Protein AF-0000000075312026 (afdb_homodimer)

Organism: NCBI:txid81985

Secondary structure (DSSP, 8-state):
-HHHHHHHHHHHHHHHHHHHHHH-TTGGGGHHHHHHHHHHHHHHHTTHHHHHHHHHHHHHHHHHHS----STT--HHHHHHHHHHHHHHHHHHHHHHHHHHHHHHHHHHHHHHHHHHHHHHHHHHT-/-HHHHHHHHHHHHHHHHHHHHHH-TTGGGGHHHHHHHHHHHHHHHTTHHHHHHHHHHHHHHHHHHS----STT--HHHHHHHHHHHHHHHHHHHHHHHHHHHHHHHHHHHHHHHHHHHHHHHHHHT-

pLDDT: mean 85.55, std 8.51, range [58.59, 95.19]

Radius of gyration: 22.09 Å; Cα contacts (8 Å, |Δi|>4): 173; chains: 2; bounding box: 36×78×52 Å

Sequence (254 aa):
MALEWAILTYATSAEAIMIILLTMPGLDFLRKGLTVVTRNVLKPLLSIIPFCLFLLIDIYFKYETRPSCDGDSCTATELLRHQKSILKSQRNALLIVSALVFYWIICNVLNMVVRIEKLNQRLRRNQMALEWAILTYATSAEAIMIILLTMPGLDFLRKGLTVVTRNVLKPLLSIIPFCLFLLIDIYFKYETRPSCDGDSCTATELLRHQKSILKSQRNALLIVSALVFYWIICNVLNMVVRIEKLNQRLRRNQ

Structure (mmCIF, N/CA/C/O backbone):
data_AF-0000000075312026-model_v1
#
loop_
_entity.id
_entity.type
_entity.pdbx_description
1 polymer 'Endoplasmic reticulum transmembrane protein'
#
loop_
_atom_site.group_PDB
_atom_site.id
_atom_site.type_symbol
_atom_site.label_atom_id
_atom_site.label_alt_id
_atom_site.label_comp_id
_atom_site.label_asym_id
_atom_site.label_entity_id
_atom_site.label_seq_id
_atom_site.pdbx_PDB_ins_code
_atom_site.Cartn_x
_atom_site.Cartn_y
_atom_site.Cartn_z
_atom_site.occupancy
_atom_site.B_iso_or_equiv
_atom_site.auth_seq_id
_atom_site.auth_comp_id
_atom_site.aut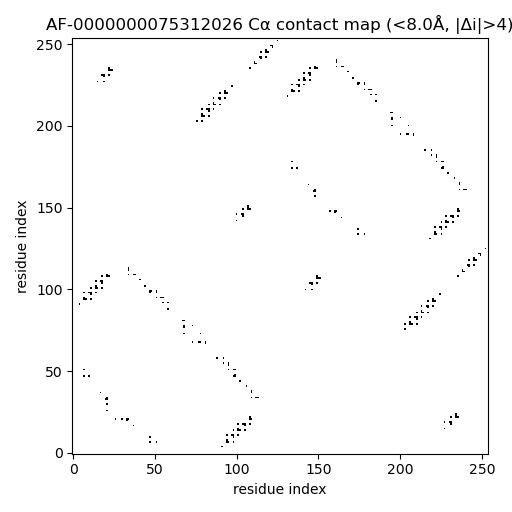h_asym_id
_atom_site.auth_atom_id
_atom_site.pdbx_PDB_model_num
ATOM 1 N N . MET A 1 1 ? 16.031 -16.188 -0.19 1 75.5 1 MET A N 1
ATOM 2 C CA . MET A 1 1 ? 14.984 -15.547 -0.986 1 75.5 1 MET A CA 1
ATOM 3 C C . MET A 1 1 ? 13.68 -15.461 -0.206 1 75.5 1 MET A C 1
ATOM 5 O O . MET A 1 1 ? 13.133 -14.367 -0.014 1 75.5 1 MET A O 1
ATOM 9 N N . ALA A 1 2 ? 13.43 -16.5 0.462 1 78.19 2 ALA A N 1
ATOM 10 C CA . ALA A 1 2 ? 12.203 -16.531 1.255 1 78.19 2 ALA A CA 1
ATOM 11 C C . ALA A 1 2 ? 12.305 -15.586 2.453 1 78.19 2 ALA A C 1
ATOM 13 O O . ALA A 1 2 ? 11.352 -14.875 2.781 1 78.19 2 ALA A O 1
ATOM 14 N N . LEU A 1 3 ? 13.492 -15.469 2.926 1 82.88 3 LEU A N 1
ATOM 15 C CA . LEU A 1 3 ? 13.688 -14.641 4.109 1 82.88 3 LEU A CA 1
ATOM 16 C C . LEU A 1 3 ? 13.617 -13.156 3.754 1 82.88 3 LEU A C 1
ATOM 18 O O . LEU A 1 3 ? 13.047 -12.367 4.504 1 82.88 3 LEU A O 1
ATOM 22 N N . GLU A 1 4 ? 14.172 -12.859 2.637 1 89.5 4 GLU A N 1
ATOM 23 C CA . GLU A 1 4 ? 14.156 -11.469 2.201 1 89.5 4 GLU A CA 1
ATOM 24 C C . GLU A 1 4 ? 12.734 -10.961 1.994 1 89.5 4 GLU A C 1
ATOM 26 O O . GLU A 1 4 ? 12.398 -9.844 2.391 1 89.5 4 GLU A O 1
ATOM 31 N N . TRP A 1 5 ? 11.961 -11.805 1.482 1 90.5 5 TRP A N 1
ATOM 32 C CA . TRP A 1 5 ? 10.586 -11.398 1.223 1 90.5 5 TRP A CA 1
ATOM 33 C C . TRP A 1 5 ? 9.781 -11.352 2.518 1 90.5 5 TRP A C 1
ATOM 35 O O . TRP A 1 5 ? 8.867 -10.531 2.654 1 90.5 5 TRP A O 1
ATOM 45 N N . ALA A 1 6 ? 10.133 -12.188 3.367 1 90.25 6 ALA A N 1
ATOM 46 C CA . ALA A 1 6 ? 9.492 -12.141 4.68 1 90.25 6 ALA A CA 1
ATOM 47 C C . ALA A 1 6 ? 9.852 -10.852 5.414 1 90.25 6 ALA A C 1
ATOM 49 O O . ALA A 1 6 ? 8.977 -10.219 6.016 1 90.25 6 ALA A O 1
ATOM 50 N N . ILE A 1 7 ? 11.07 -10.492 5.34 1 90.81 7 ILE A N 1
ATOM 51 C CA . ILE A 1 7 ? 11.531 -9.258 5.969 1 90.81 7 ILE A CA 1
ATOM 52 C C . ILE A 1 7 ? 10.789 -8.07 5.371 1 90.81 7 ILE A C 1
ATOM 54 O O . ILE A 1 7 ? 10.328 -7.191 6.098 1 90.81 7 ILE A O 1
ATOM 58 N N . LEU A 1 8 ? 10.656 -8.039 4.121 1 92.31 8 LEU A N 1
ATOM 59 C CA . LEU A 1 8 ? 9.977 -6.926 3.467 1 92.31 8 LEU A CA 1
ATOM 60 C C . LEU A 1 8 ? 8.508 -6.883 3.861 1 92.31 8 LEU A C 1
ATOM 62 O O . LEU A 1 8 ? 7.941 -5.805 4.062 1 92.31 8 LEU A O 1
ATOM 66 N N . THR A 1 9 ? 7.965 -8.039 3.943 1 92.25 9 THR A N 1
ATOM 67 C CA . THR A 1 9 ? 6.559 -8.109 4.332 1 92.25 9 THR A CA 1
ATOM 68 C C . THR A 1 9 ? 6.359 -7.539 5.734 1 92.25 9 THR A C 1
ATOM 70 O O . THR A 1 9 ? 5.43 -6.762 5.969 1 92.25 9 THR A O 1
ATOM 73 N N . TYR A 1 10 ? 7.199 -7.914 6.582 1 91.88 10 TYR A N 1
ATOM 74 C CA . TYR A 1 10 ? 7.09 -7.434 7.953 1 91.88 10 TYR A CA 1
ATOM 75 C C . TYR A 1 10 ? 7.355 -5.934 8.023 1 91.88 10 TYR A C 1
ATOM 77 O O . TYR A 1 10 ? 6.664 -5.207 8.75 1 91.88 10 TYR A O 1
ATOM 85 N N . ALA A 1 11 ? 8.297 -5.566 7.336 1 91.5 11 ALA A N 1
ATOM 86 C CA . ALA A 1 11 ? 8.633 -4.145 7.316 1 91.5 11 ALA A CA 1
ATOM 87 C C . ALA A 1 11 ? 7.48 -3.322 6.738 1 91.5 11 ALA A C 1
ATOM 89 O O . ALA A 1 11 ? 7.102 -2.293 7.305 1 91.5 11 ALA A O 1
ATOM 90 N N . THR A 1 12 ? 6.93 -3.781 5.684 1 93.56 12 THR A N 1
ATOM 91 C CA . THR A 1 12 ? 5.84 -3.074 5.023 1 93.56 12 THR A CA 1
ATOM 92 C C . THR A 1 12 ? 4.609 -3.016 5.926 1 93.56 12 THR A C 1
ATOM 94 O O . THR A 1 12 ? 3.943 -1.981 6.008 1 93.56 12 THR A O 1
ATOM 97 N N . SER A 1 13 ? 4.371 -4.105 6.562 1 93.19 13 SER A N 1
ATOM 98 C CA . SER A 1 13 ? 3.246 -4.141 7.492 1 93.19 13 SER A CA 1
ATOM 99 C C . SER A 1 13 ? 3.459 -3.178 8.656 1 93.19 13 SER A C 1
ATOM 101 O O . SER A 1 13 ? 2.525 -2.498 9.078 1 93.19 13 SER A O 1
ATOM 103 N N . ALA A 1 14 ? 4.625 -3.182 9.148 1 91.56 14 ALA A N 1
ATOM 104 C CA . ALA A 1 14 ? 4.949 -2.252 10.227 1 91.56 14 ALA A CA 1
ATOM 105 C C . ALA A 1 14 ? 4.773 -0.805 9.781 1 91.56 14 ALA A C 1
ATOM 107 O O . ALA A 1 14 ? 4.25 0.025 10.531 1 91.56 14 ALA A O 1
ATOM 108 N N . GLU A 1 15 ? 5.215 -0.514 8.625 1 93.19 15 GLU A N 1
ATOM 109 C CA . GLU A 1 15 ? 5.051 0.832 8.086 1 93.19 15 GLU A CA 1
ATOM 110 C C . GLU A 1 15 ? 3.576 1.212 7.988 1 93.19 15 GLU A C 1
ATOM 112 O O . GLU A 1 15 ? 3.191 2.326 8.352 1 93.19 15 GLU A O 1
ATOM 117 N N . ALA A 1 16 ? 2.812 0.32 7.516 1 92.5 16 ALA A N 1
ATOM 118 C CA . ALA A 1 16 ? 1.383 0.587 7.387 1 92.5 16 ALA A CA 1
ATOM 119 C C . ALA A 1 16 ? 0.751 0.863 8.75 1 92.5 16 ALA A C 1
ATOM 121 O O . ALA A 1 16 ? -0.033 1.803 8.898 1 92.5 16 ALA A O 1
ATOM 122 N N . ILE A 1 17 ? 1.119 0.148 9.656 1 91.75 17 ILE A N 1
ATOM 123 C CA . ILE A 1 17 ? 0.588 0.319 11 1 91.75 17 ILE A CA 1
ATOM 124 C C . ILE A 1 17 ? 1.005 1.682 11.555 1 91.75 17 ILE A C 1
ATOM 126 O O . ILE A 1 17 ? 0.202 2.375 12.18 1 91.75 17 ILE A O 1
ATOM 130 N N . MET A 1 18 ? 2.211 2.049 11.328 1 89.38 18 MET A N 1
ATOM 131 C CA . MET A 1 18 ? 2.707 3.336 11.805 1 89.38 18 MET A CA 1
ATOM 132 C C . MET A 1 18 ? 1.938 4.488 11.164 1 89.38 18 MET A C 1
ATOM 134 O O . MET A 1 18 ? 1.575 5.449 11.844 1 89.38 18 MET A O 1
ATOM 138 N N . ILE A 1 19 ? 1.701 4.391 9.93 1 89.81 19 ILE A N 1
ATOM 139 C CA . ILE A 1 19 ? 0.963 5.426 9.219 1 89.81 19 ILE A CA 1
ATOM 140 C C . ILE A 1 19 ? -0.449 5.539 9.789 1 89.81 19 ILE A C 1
ATOM 142 O O . ILE A 1 19 ? -0.946 6.645 10.016 1 89.81 19 ILE A O 1
ATOM 146 N N . ILE A 1 20 ? -1.015 4.379 9.992 1 88.94 20 ILE A N 1
ATOM 147 C CA . ILE A 1 20 ? -2.369 4.355 10.539 1 88.94 20 ILE A CA 1
ATOM 148 C C . ILE A 1 20 ? -2.389 5.031 11.906 1 88.94 20 ILE A C 1
ATOM 150 O O . ILE A 1 20 ? -3.262 5.855 12.188 1 88.94 20 ILE A O 1
ATOM 154 N N . LEU A 1 21 ? -1.451 4.754 12.695 1 86.94 21 LEU A N 1
ATOM 155 C CA . LEU A 1 21 ? -1.383 5.324 14.031 1 86.94 21 LEU A CA 1
ATOM 156 C C . LEU A 1 21 ? -1.105 6.82 13.977 1 86.94 21 LEU A C 1
ATOM 158 O O . LEU A 1 21 ? -1.688 7.598 14.734 1 86.94 21 LEU A O 1
ATOM 162 N N . LEU A 1 22 ? -0.301 7.254 13.078 1 85.31 22 LEU A N 1
ATOM 163 C CA . LEU A 1 22 ? 0.068 8.664 12.961 1 85.31 22 LEU A CA 1
ATOM 164 C C . LEU A 1 22 ? -1.088 9.484 12.398 1 85.31 22 LEU A C 1
ATOM 166 O O . LEU A 1 22 ? -1.229 10.664 12.719 1 85.31 22 LEU A O 1
ATOM 170 N N . THR A 1 23 ? -1.834 8.836 11.555 1 82.69 23 THR A N 1
ATOM 171 C CA . THR A 1 23 ? -2.863 9.594 10.852 1 82.69 23 THR A CA 1
ATOM 172 C C . THR A 1 23 ? -4.207 9.477 11.562 1 82.69 23 THR A C 1
ATOM 174 O O . THR A 1 23 ? -5.148 10.203 11.258 1 82.69 23 THR A O 1
ATOM 177 N N . MET A 1 24 ? -4.312 8.586 12.406 1 81.88 24 MET A N 1
ATOM 178 C CA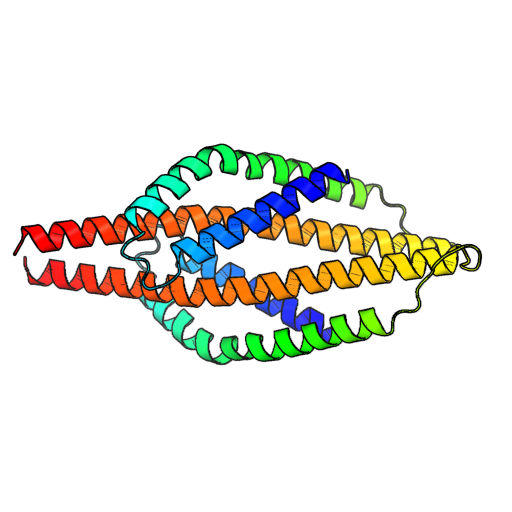 . MET A 1 24 ? -5.574 8.406 13.117 1 81.88 24 MET A CA 1
ATOM 179 C C . MET A 1 24 ? -5.961 9.68 13.867 1 81.88 24 MET A C 1
ATOM 181 O O . MET A 1 24 ? -5.152 10.234 14.609 1 81.88 24 MET A O 1
ATOM 185 N N . PRO A 1 25 ? -7.273 10.055 13.594 1 71.69 25 PRO A N 1
ATOM 186 C CA . PRO A 1 25 ? -7.73 11.266 14.281 1 71.69 25 PRO A CA 1
ATOM 187 C C . PRO A 1 25 ? -7.957 11.039 15.773 1 71.69 25 PRO A C 1
ATOM 189 O O . PRO A 1 25 ? -8.406 9.969 16.188 1 71.69 25 PRO A O 1
ATOM 192 N N . GLY A 1 26 ? -7.547 11.992 16.547 1 64.25 26 GLY A N 1
ATOM 193 C CA . GLY A 1 26 ? -7.883 11.961 17.969 1 64.25 26 GLY A CA 1
ATOM 194 C C . GLY A 1 26 ? -6.703 11.594 18.844 1 64.25 26 GLY A C 1
ATOM 195 O O . GLY A 1 26 ? -6.832 11.539 20.078 1 64.25 26 GLY A O 1
ATOM 196 N N . LEU A 1 27 ? -5.805 11.172 18.188 1 62.97 27 LEU A N 1
ATOM 197 C CA . LEU A 1 27 ? -4.66 10.812 19.016 1 62.97 27 LEU A CA 1
ATOM 198 C C . LEU A 1 27 ? -3.799 12.031 19.312 1 62.97 27 LEU A C 1
ATOM 200 O O . LEU A 1 27 ? -2.57 11.969 19.234 1 62.97 27 LEU A O 1
ATOM 204 N N . ASP A 1 28 ? -4.449 12.961 19.625 1 65.5 28 ASP A N 1
ATOM 205 C CA . ASP A 1 28 ? -3.74 14.195 19.922 1 65.5 28 ASP A CA 1
ATOM 206 C C . ASP A 1 28 ? -2.842 14.039 21.141 1 65.5 28 ASP A C 1
ATOM 208 O O . ASP A 1 28 ? -1.755 14.617 21.203 1 65.5 28 ASP A O 1
ATOM 212 N N . PHE A 1 29 ? -3.383 13.156 21.938 1 64.19 29 PHE A N 1
ATOM 213 C CA . PHE A 1 29 ? -2.605 12.961 23.156 1 64.19 29 PHE A CA 1
ATOM 214 C C . PHE A 1 29 ? -1.332 12.18 22.875 1 64.19 29 PHE A C 1
ATOM 216 O O . PHE A 1 29 ? -0.319 12.352 23.547 1 64.19 29 PHE A O 1
ATOM 223 N N . LEU A 1 30 ? -1.331 11.516 21.844 1 69.62 30 LEU A N 1
ATOM 224 C CA . LEU A 1 30 ? -0.191 10.656 21.531 1 69.62 30 LEU A CA 1
ATOM 225 C C . LEU A 1 30 ? 0.651 11.25 20.406 1 69.62 30 LEU A C 1
ATOM 227 O O . LEU A 1 30 ? 1.618 10.625 19.969 1 69.62 30 LEU A O 1
ATOM 231 N N . ARG A 1 31 ? 0.381 12.328 20.125 1 76.56 31 ARG A N 1
ATOM 232 C CA . ARG A 1 31 ? 1.013 12.906 18.953 1 76.56 31 ARG A CA 1
ATOM 233 C C . ARG A 1 31 ? 2.506 13.117 19.172 1 76.56 31 ARG A C 1
ATOM 235 O O . ARG A 1 31 ? 3.324 12.742 18.328 1 76.56 31 ARG A O 1
ATOM 242 N N . LYS A 1 32 ? 2.834 13.719 20.328 1 79.56 32 LYS A N 1
ATOM 243 C CA . LYS A 1 32 ? 4.246 13.953 20.609 1 79.56 32 LYS A CA 1
ATOM 244 C C . LYS A 1 32 ? 5.02 12.633 20.656 1 79.56 32 LYS A C 1
ATOM 246 O O . LYS A 1 32 ? 6.102 12.531 20.062 1 79.56 32 LYS A O 1
ATOM 251 N N . GLY A 1 33 ? 4.371 11.773 21.328 1 79.19 33 GLY A N 1
ATOM 252 C CA . GLY A 1 33 ? 5.004 10.461 21.406 1 79.19 33 GLY A CA 1
ATOM 253 C C . GLY A 1 33 ? 5.125 9.781 20.047 1 79.19 33 GLY A C 1
ATOM 254 O O . GLY A 1 33 ? 6.172 9.211 19.734 1 79.19 33 GLY A O 1
ATOM 255 N N . LEU A 1 34 ? 4.188 9.906 19.266 1 83.69 34 LEU A N 1
ATOM 256 C CA . LEU A 1 34 ? 4.188 9.273 17.953 1 83.69 34 LEU A CA 1
ATOM 257 C C . LEU A 1 34 ? 5.215 9.922 17.031 1 83.69 34 LEU A C 1
ATOM 259 O O . LEU A 1 34 ? 5.863 9.242 16.234 1 83.69 34 LEU A O 1
ATOM 263 N N . THR A 1 35 ? 5.301 11.117 17.188 1 86.75 35 THR A N 1
ATOM 264 C CA . THR A 1 35 ? 6.285 11.828 16.375 1 86.75 35 THR A CA 1
ATOM 265 C C . THR A 1 35 ? 7.699 11.406 16.75 1 86.75 35 THR A C 1
ATOM 267 O O . THR A 1 35 ? 8.523 11.125 15.875 1 86.75 35 THR A O 1
ATOM 270 N N . VAL A 1 36 ? 7.879 11.289 18.078 1 86.12 36 VAL A N 1
ATOM 271 C CA . VAL A 1 36 ? 9.203 10.898 18.547 1 86.12 36 VAL A CA 1
ATOM 272 C C . VAL A 1 36 ? 9.516 9.477 18.094 1 86.12 36 VAL A C 1
ATOM 274 O O . VAL A 1 36 ? 10.594 9.203 17.562 1 86.12 36 VAL A O 1
ATOM 277 N N . VAL A 1 37 ? 8.57 8.68 18.266 1 86.19 37 VAL A N 1
ATOM 278 C CA . VAL A 1 37 ? 8.758 7.281 17.891 1 86.19 37 VAL A CA 1
ATOM 279 C C . VAL A 1 37 ? 8.969 7.176 16.391 1 86.19 37 VAL A C 1
ATOM 281 O O . VAL A 1 37 ? 9.852 6.445 15.93 1 86.19 37 VAL A O 1
ATOM 284 N N . THR A 1 38 ? 8.164 7.867 15.641 1 88.62 38 THR A N 1
ATOM 285 C CA . THR A 1 38 ? 8.273 7.793 14.188 1 88.62 38 THR A CA 1
ATOM 286 C C . THR A 1 38 ? 9.602 8.359 13.711 1 88.62 38 THR A C 1
ATOM 288 O O . THR A 1 38 ? 10.242 7.805 12.812 1 88.62 38 THR A O 1
ATOM 291 N N . ARG A 1 39 ? 10.086 9.32 14.312 1 88.06 39 ARG A N 1
ATOM 292 C CA . ARG A 1 39 ? 11.367 9.906 13.953 1 88.06 39 ARG A CA 1
ATOM 293 C C . ARG A 1 39 ? 12.516 8.93 14.211 1 88.06 39 ARG A C 1
ATOM 295 O O . ARG A 1 39 ? 13.438 8.82 13.406 1 88.06 39 ARG A O 1
ATOM 302 N N . ASN A 1 40 ? 12.352 8.273 15.242 1 88.88 40 ASN A N 1
ATOM 303 C CA . ASN A 1 40 ? 13.375 7.301 15.602 1 88.88 40 ASN A CA 1
ATOM 304 C C . ASN A 1 40 ? 13.359 6.094 14.664 1 88.88 40 ASN A C 1
ATOM 306 O O . ASN A 1 40 ? 14.414 5.516 14.375 1 88.88 40 ASN A O 1
ATOM 310 N N . VAL A 1 41 ? 12.234 5.785 14.258 1 87.12 41 VAL A N 1
ATOM 311 C CA . VAL A 1 41 ? 12.086 4.598 13.422 1 87.12 41 VAL A CA 1
ATOM 312 C C . VAL A 1 41 ? 12.414 4.945 11.969 1 87.12 41 VAL A C 1
ATOM 314 O O . VAL A 1 41 ? 12.766 4.066 11.18 1 87.12 41 VAL A O 1
ATOM 317 N N . LEU A 1 42 ? 12.367 6.141 11.68 1 85.88 42 LEU A N 1
ATOM 318 C CA . LEU A 1 42 ? 12.641 6.559 10.312 1 85.88 42 LEU A CA 1
ATOM 319 C C . LEU A 1 42 ? 14.086 6.254 9.922 1 85.88 42 LEU A C 1
ATOM 321 O O . LEU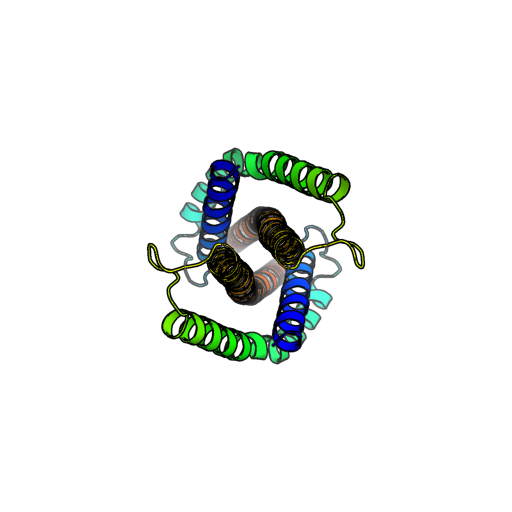 A 1 42 ? 14.359 5.895 8.773 1 85.88 42 LEU A O 1
ATOM 325 N N . LYS A 1 43 ? 14.992 6.293 10.828 1 85.19 43 LYS A N 1
ATOM 326 C CA . LYS A 1 43 ? 16.406 6.035 10.562 1 85.19 43 LYS A CA 1
ATOM 327 C C . LYS A 1 43 ? 16.625 4.594 10.117 1 85.19 43 LYS A C 1
ATOM 329 O O . LYS A 1 43 ? 17.109 4.344 9.008 1 85.19 43 LYS A O 1
ATOM 334 N N . PRO A 1 44 ? 16.266 3.621 10.883 1 83.81 44 PRO A N 1
ATOM 335 C CA . PRO A 1 44 ? 16.391 2.238 10.414 1 83.81 44 PRO A CA 1
ATOM 336 C C . PRO A 1 44 ? 15.492 1.928 9.219 1 83.81 44 PRO A C 1
ATOM 338 O O . PRO A 1 44 ? 15.844 1.088 8.383 1 83.81 44 PRO A O 1
ATOM 341 N N . LEU A 1 45 ? 14.414 2.582 9.102 1 87.06 45 LEU A N 1
ATOM 342 C CA . LEU A 1 45 ? 13.492 2.352 8 1 87.06 45 LEU A CA 1
ATOM 343 C C . LEU A 1 45 ? 14.086 2.85 6.684 1 87.06 45 LEU A C 1
ATOM 345 O O . LEU A 1 45 ? 13.672 2.41 5.605 1 87.06 45 LEU A O 1
ATOM 349 N N . LEU A 1 46 ? 15.031 3.68 6.816 1 88.12 46 LEU A N 1
ATOM 350 C CA . LEU A 1 46 ? 15.711 4.152 5.613 1 88.12 46 LEU A CA 1
ATOM 351 C C . LEU A 1 46 ? 16.391 2.996 4.883 1 88.12 46 LEU A C 1
ATOM 353 O O . LEU A 1 46 ? 16.562 3.049 3.664 1 88.12 46 LEU A O 1
ATOM 357 N N . SER A 1 47 ? 16.688 2.014 5.609 1 90.25 47 SER A N 1
ATOM 358 C CA . SER A 1 47 ? 17.359 0.848 5.043 1 90.25 47 SER A CA 1
ATOM 359 C C . SER A 1 47 ? 16.438 0.09 4.094 1 90.25 47 SER A C 1
ATOM 361 O O . SER A 1 47 ? 16.891 -0.744 3.309 1 90.25 47 SER A O 1
ATOM 363 N N . ILE A 1 48 ? 15.211 0.385 4.164 1 90.75 48 ILE A N 1
ATOM 364 C CA . ILE A 1 48 ? 14.234 -0.303 3.326 1 90.75 48 ILE A CA 1
ATOM 365 C C . ILE A 1 48 ? 14.445 0.093 1.866 1 90.75 48 ILE A C 1
ATOM 367 O O . ILE A 1 48 ? 14.164 -0.693 0.958 1 90.75 48 ILE A O 1
ATOM 371 N N . ILE A 1 49 ? 14.93 1.219 1.641 1 93 49 ILE A N 1
ATOM 372 C CA . ILE A 1 49 ? 15.055 1.738 0.283 1 93 49 ILE A CA 1
ATOM 373 C C . ILE A 1 49 ? 16.094 0.93 -0.484 1 93 49 ILE A C 1
ATOM 375 O O . ILE A 1 49 ? 15.797 0.338 -1.522 1 93 49 ILE A O 1
ATOM 379 N N . PRO A 1 50 ? 17.328 0.89 0.056 1 93.44 50 PRO A N 1
ATOM 380 C CA . PRO A 1 50 ? 18.297 0.061 -0.668 1 93.44 50 PRO A CA 1
ATOM 381 C C . PRO A 1 50 ? 17.906 -1.411 -0.714 1 93.44 50 PRO A C 1
ATOM 383 O O . PRO A 1 50 ? 18.188 -2.104 -1.695 1 93.44 50 PRO A O 1
ATOM 386 N N . PHE A 1 51 ? 17.328 -1.896 0.293 1 94.69 51 PHE A N 1
ATOM 387 C CA . PHE A 1 51 ? 16.828 -3.27 0.331 1 94.69 51 PHE A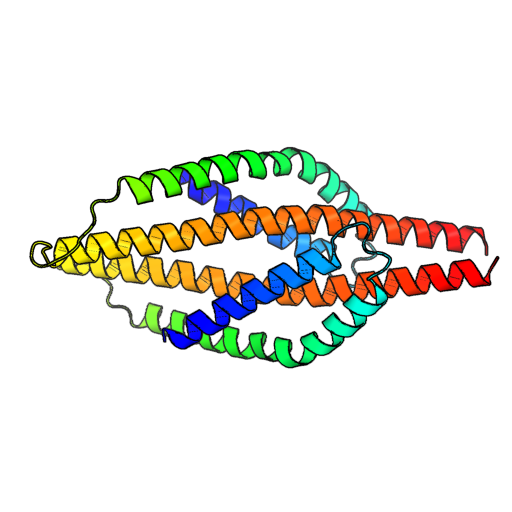 CA 1
ATOM 388 C C . PHE A 1 51 ? 15.812 -3.512 -0.773 1 94.69 51 PHE A C 1
ATOM 390 O O . PHE A 1 51 ? 15.891 -4.516 -1.485 1 94.69 51 PHE A O 1
ATOM 397 N N . CYS A 1 52 ? 14.836 -2.664 -0.916 1 94.19 52 CYS A N 1
ATOM 398 C CA . CYS A 1 52 ? 13.82 -2.762 -1.96 1 94.19 52 CYS A CA 1
ATOM 399 C C . CYS A 1 52 ? 14.453 -2.674 -3.344 1 94.19 52 CYS A C 1
ATOM 401 O O . CYS A 1 52 ? 14.023 -3.361 -4.273 1 94.19 52 CYS A O 1
ATOM 403 N N . LEU A 1 53 ? 15.406 -1.784 -3.482 1 94.06 53 LEU A N 1
ATOM 404 C CA . LEU A 1 53 ? 16.094 -1.671 -4.762 1 94.06 53 LEU A CA 1
ATOM 405 C C . LEU A 1 53 ? 16.812 -2.975 -5.113 1 94.06 53 LEU A C 1
ATOM 407 O O . LEU A 1 53 ? 16.781 -3.412 -6.266 1 94.06 53 LEU A O 1
ATOM 411 N N . PHE A 1 54 ? 17.453 -3.498 -4.16 1 95 54 PHE A N 1
ATOM 412 C CA . PHE A 1 54 ? 18.109 -4.781 -4.352 1 95 54 PHE A CA 1
ATOM 413 C C . PHE A 1 54 ? 17.109 -5.848 -4.789 1 95 54 PHE A C 1
ATOM 415 O O . PHE A 1 54 ? 17.391 -6.613 -5.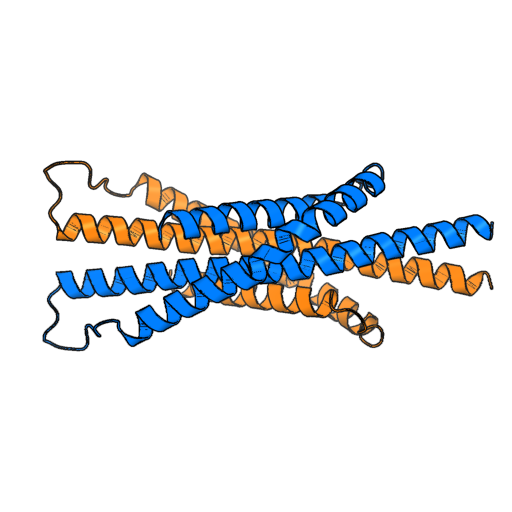715 1 95 54 PHE A O 1
ATOM 422 N N . LEU A 1 55 ? 16.016 -5.922 -4.18 1 94.44 55 LEU A N 1
ATOM 423 C CA . LEU A 1 55 ? 15 -6.91 -4.516 1 94.44 55 LEU A CA 1
ATOM 424 C C . LEU A 1 55 ? 14.414 -6.641 -5.898 1 94.44 55 LEU A C 1
ATOM 426 O O . LEU A 1 55 ? 14.094 -7.574 -6.633 1 94.44 55 LEU A O 1
ATOM 430 N N . LEU A 1 56 ? 14.258 -5.422 -6.238 1 93.06 56 LEU A N 1
ATOM 431 C CA . LEU A 1 56 ? 13.742 -5.055 -7.551 1 93.06 56 LEU A CA 1
ATOM 432 C C . LEU A 1 56 ? 14.711 -5.484 -8.656 1 93.06 56 LEU A C 1
ATOM 434 O O . LEU A 1 56 ? 14.281 -5.988 -9.695 1 93.06 56 LEU A O 1
ATOM 438 N N . ILE A 1 57 ? 15.922 -5.27 -8.445 1 92.5 57 ILE A N 1
ATOM 439 C CA . ILE A 1 57 ? 16.938 -5.688 -9.406 1 92.5 57 ILE A CA 1
ATOM 440 C C . ILE A 1 57 ? 16.906 -7.207 -9.562 1 92.5 57 ILE A C 1
ATOM 442 O O . ILE A 1 57 ? 17.047 -7.723 -10.68 1 92.5 57 ILE A O 1
ATOM 446 N N . ASP A 1 58 ? 16.75 -7.918 -8.484 1 90.62 58 ASP A N 1
ATOM 447 C CA . ASP A 1 58 ? 16.656 -9.375 -8.516 1 90.62 58 ASP A CA 1
ATOM 448 C C . ASP A 1 58 ? 15.461 -9.828 -9.359 1 90.62 58 ASP A C 1
ATOM 450 O O . ASP A 1 58 ? 15.586 -10.758 -10.156 1 90.62 58 ASP A O 1
ATOM 454 N N . ILE A 1 59 ? 14.336 -9.305 -9.188 1 90.75 59 ILE A N 1
ATOM 455 C CA . ILE A 1 59 ? 13.148 -9.633 -9.969 1 90.75 59 ILE A CA 1
ATOM 456 C C . ILE A 1 59 ? 13.406 -9.352 -11.445 1 90.75 59 ILE A C 1
ATOM 458 O O . ILE A 1 59 ? 13.023 -10.141 -12.312 1 90.75 59 ILE A O 1
ATOM 462 N N . TYR A 1 60 ? 14 -8.234 -11.703 1 89.25 60 TYR A N 1
ATOM 463 C CA . TYR A 1 60 ? 14.305 -7.863 -13.078 1 89.25 60 TYR A CA 1
ATOM 464 C C . TYR A 1 60 ? 15.219 -8.891 -13.734 1 89.25 60 TYR A C 1
ATOM 466 O O . TYR A 1 60 ? 14.977 -9.312 -14.867 1 89.25 60 TYR A O 1
ATOM 474 N N . PHE A 1 61 ? 16.188 -9.281 -13.039 1 88.94 61 PHE A N 1
ATOM 475 C CA . PHE A 1 61 ? 17.109 -10.266 -13.586 1 88.94 61 PHE A CA 1
ATOM 476 C C . PHE A 1 61 ? 16.422 -11.602 -13.805 1 88.94 61 PHE A C 1
ATOM 478 O O . PHE A 1 61 ? 16.672 -12.281 -14.797 1 88.94 61 PHE A O 1
ATOM 485 N N . LYS A 1 62 ? 15.633 -11.977 -12.906 1 85.81 62 LYS A N 1
ATOM 486 C CA . LYS A 1 62 ? 14.883 -13.219 -13.07 1 85.81 62 LYS A CA 1
ATOM 487 C C . LYS A 1 62 ? 13.938 -13.148 -14.266 1 85.81 62 LYS A C 1
ATOM 489 O O . LYS A 1 62 ? 13.719 -14.148 -14.953 1 85.81 62 LYS A O 1
ATOM 494 N N . TYR A 1 63 ? 13.359 -12.039 -14.508 1 82.69 63 TYR A N 1
ATOM 495 C CA . TYR A 1 63 ? 12.484 -11.852 -15.664 1 82.69 63 TYR A CA 1
ATOM 496 C C . TYR A 1 63 ? 13.258 -11.992 -16.969 1 82.69 63 TYR A C 1
ATOM 498 O O . TYR A 1 63 ? 12.773 -12.602 -17.922 1 82.69 63 TYR A O 1
ATOM 506 N N . GLU A 1 64 ? 14.414 -11.484 -17 1 81.62 64 GLU A N 1
ATOM 507 C CA . GLU A 1 64 ? 15.242 -11.516 -18.203 1 81.62 64 GLU A CA 1
ATOM 508 C C . GLU A 1 64 ? 15.781 -12.914 -18.469 1 81.62 64 GLU A C 1
ATOM 510 O O . GLU A 1 64 ? 15.914 -13.328 -19.625 1 81.62 64 GLU A O 1
ATOM 515 N N . THR A 1 65 ? 15.977 -13.633 -17.391 1 78.88 65 THR A N 1
ATOM 516 C CA . THR A 1 65 ? 16.594 -14.945 -17.562 1 78.88 65 THR A CA 1
ATOM 517 C C . THR A 1 65 ? 15.539 -16.047 -17.547 1 78.88 65 THR A C 1
ATOM 519 O O . THR A 1 65 ? 15.859 -17.219 -17.688 1 78.88 65 THR A O 1
ATOM 522 N N . ARG A 1 66 ? 14.281 -15.617 -17.406 1 75.19 66 ARG A N 1
ATOM 523 C CA . ARG A 1 66 ? 13.203 -16.594 -17.344 1 75.19 66 ARG A CA 1
ATOM 524 C C . ARG A 1 66 ? 12.969 -17.25 -18.703 1 75.19 66 ARG A C 1
ATOM 526 O O . ARG A 1 66 ? 12.875 -16.562 -19.719 1 75.19 66 ARG A O 1
ATOM 533 N N . PRO A 1 67 ? 13.062 -18.578 -18.516 1 70.38 67 PRO A N 1
ATOM 534 C CA . PRO A 1 67 ? 12.781 -19.25 -19.797 1 70.38 67 PRO A CA 1
ATOM 535 C C . PRO A 1 67 ? 11.352 -19.031 -20.266 1 70.38 67 PRO A C 1
ATOM 537 O O . PRO A 1 67 ? 10.43 -18.922 -19.453 1 70.38 67 PRO A O 1
ATOM 540 N N . SER A 1 68 ? 11.133 -18.453 -21.406 1 65.5 68 SER A N 1
ATOM 541 C CA . SER A 1 68 ? 9.805 -18.219 -21.969 1 65.5 68 SER A CA 1
ATOM 542 C C . SER A 1 68 ? 9.133 -19.547 -22.328 1 65.5 68 SER A C 1
ATOM 544 O O . SER A 1 68 ? 9.805 -20.516 -22.688 1 65.5 68 SER A O 1
ATOM 546 N N . CYS A 1 69 ? 8.172 -19.844 -21.547 1 66.44 69 CYS A N 1
ATOM 547 C CA . CYS A 1 69 ? 7.348 -20.938 -22.047 1 66.44 69 CYS A CA 1
ATOM 548 C C . CYS A 1 69 ? 6.5 -20.484 -23.234 1 66.44 69 CYS A C 1
ATOM 550 O O . CYS A 1 69 ? 5.398 -19.953 -23.047 1 66.44 69 CYS A O 1
ATOM 552 N N . ASP A 1 70 ? 7.25 -20.031 -24.25 1 60.28 70 ASP A N 1
ATOM 553 C CA . ASP A 1 70 ? 6.602 -19.609 -25.484 1 60.28 70 ASP A CA 1
ATOM 554 C C . ASP A 1 70 ? 6.387 -20.797 -26.422 1 60.28 70 ASP A C 1
ATOM 556 O O . ASP A 1 70 ? 7.328 -21.531 -26.75 1 60.28 70 ASP A O 1
ATOM 560 N N . GLY A 1 71 ? 5.117 -21.094 -26.703 1 58.72 71 GLY A N 1
ATOM 561 C CA . GLY A 1 71 ? 4.82 -21.906 -27.875 1 58.72 71 GLY A CA 1
ATOM 562 C C . GLY A 1 71 ? 4.48 -23.344 -27.531 1 58.72 71 GLY A C 1
ATOM 563 O O . GLY A 1 71 ? 4.184 -23.656 -26.375 1 58.72 71 GLY A O 1
ATOM 564 N N . ASP A 1 72 ? 4.48 -24.297 -28.531 1 62.34 72 ASP A N 1
ATOM 565 C CA . ASP A 1 72 ? 4.137 -25.703 -28.734 1 62.34 72 ASP A CA 1
ATOM 566 C C . ASP A 1 72 ? 5.059 -26.609 -27.906 1 62.34 72 ASP A C 1
ATOM 568 O O . ASP A 1 72 ? 4.785 -27.797 -27.75 1 62.34 72 ASP A O 1
ATOM 572 N N . SER A 1 73 ? 6.137 -25.984 -27.406 1 67.38 73 SER A N 1
ATOM 573 C CA . SER A 1 73 ? 7.066 -26.938 -26.812 1 67.38 73 SER A CA 1
ATOM 574 C C . SER A 1 73 ? 6.953 -26.953 -25.297 1 67.38 73 SER A C 1
ATOM 576 O O . SER A 1 73 ? 7.555 -27.797 -24.625 1 67.38 73 SER A O 1
ATOM 578 N N . CYS A 1 74 ? 6.051 -26.219 -24.828 1 72.56 74 CYS A N 1
ATOM 579 C CA . CYS A 1 74 ? 5.996 -26.172 -23.375 1 72.56 74 CYS A CA 1
ATOM 580 C C . CYS A 1 74 ? 4.949 -27.141 -22.844 1 72.56 74 CYS A C 1
ATOM 582 O O . CYS A 1 74 ? 3.799 -27.125 -23.281 1 72.56 74 CYS A O 1
ATOM 584 N N . THR A 1 75 ? 5.426 -28.156 -22.125 1 81.06 75 THR A N 1
ATOM 585 C CA . THR A 1 75 ? 4.508 -29.078 -21.484 1 81.06 75 THR A CA 1
ATOM 586 C C . THR A 1 75 ? 3.588 -28.344 -20.5 1 81.06 75 THR A C 1
ATOM 588 O O . THR A 1 75 ? 3.826 -27.188 -20.188 1 81.06 75 THR A O 1
ATOM 591 N N . ALA A 1 76 ? 2.545 -28.953 -20.281 1 79.69 76 ALA A N 1
ATOM 592 C CA . ALA A 1 76 ? 1.566 -28.375 -19.359 1 79.69 76 ALA A CA 1
ATOM 593 C C . ALA A 1 76 ? 2.209 -28.031 -18.016 1 79.69 76 ALA A C 1
ATOM 595 O O . ALA A 1 76 ? 1.892 -27.016 -17.406 1 79.69 76 ALA A O 1
ATOM 596 N N . THR A 1 77 ? 3.074 -28.875 -17.578 1 82.44 77 THR A N 1
ATOM 597 C CA . THR A 1 77 ? 3.752 -28.656 -16.312 1 82.44 77 THR A CA 1
ATOM 598 C C . THR A 1 77 ? 4.66 -27.438 -16.375 1 82.44 77 THR A C 1
ATOM 600 O O . THR A 1 77 ? 4.73 -26.641 -15.43 1 82.44 77 THR A O 1
ATOM 603 N N . GLU A 1 78 ? 5.25 -27.281 -17.516 1 83.38 78 GLU A N 1
ATOM 604 C CA . GLU A 1 78 ? 6.133 -26.125 -17.672 1 83.38 78 GLU A CA 1
ATOM 605 C C . GLU A 1 78 ? 5.34 -24.828 -17.75 1 83.38 78 GLU A C 1
ATOM 607 O O . GLU A 1 78 ? 5.781 -23.797 -17.25 1 83.38 78 GLU A O 1
ATOM 612 N N . LEU A 1 79 ? 4.25 -24.938 -18.359 1 82.88 79 LEU A N 1
ATOM 613 C CA . LEU A 1 79 ? 3.385 -23.766 -18.453 1 82.88 79 LEU A CA 1
ATOM 614 C C . LEU A 1 79 ? 2.922 -23.328 -17.062 1 82.88 79 LEU A C 1
ATOM 616 O O . LEU A 1 79 ? 2.93 -22.125 -16.75 1 82.88 79 LEU A O 1
ATOM 620 N N . LEU A 1 80 ? 2.568 -24.281 -16.312 1 86.12 80 LEU A N 1
ATOM 621 C CA . LEU A 1 80 ? 2.115 -23.969 -14.969 1 86.12 80 LEU A CA 1
ATOM 622 C C . LEU A 1 80 ? 3.248 -23.375 -14.141 1 86.12 80 LEU A C 1
ATOM 624 O O . LEU A 1 80 ? 3.027 -22.438 -13.352 1 86.12 80 LEU A O 1
ATOM 628 N N . ARG A 1 81 ? 4.34 -23.922 -14.336 1 84.44 81 ARG A N 1
ATOM 629 C CA . ARG A 1 81 ? 5.5 -23.406 -13.625 1 84.44 81 ARG A CA 1
ATOM 630 C C . ARG A 1 81 ? 5.797 -21.969 -14.039 1 84.44 81 ARG A C 1
ATOM 632 O O . ARG A 1 81 ? 6.137 -21.125 -13.195 1 84.44 81 ARG A O 1
ATOM 639 N N . HIS A 1 82 ? 5.688 -21.781 -15.273 1 83.5 82 HIS A N 1
ATOM 640 C CA . HIS A 1 82 ? 5.895 -20.422 -15.789 1 83.5 82 HIS A CA 1
ATOM 641 C C . HIS A 1 82 ? 4.871 -19.453 -15.203 1 83.5 82 HIS A C 1
ATOM 643 O O . HIS A 1 82 ? 5.227 -18.344 -14.797 1 83.5 82 HIS A O 1
ATOM 649 N N . GLN A 1 83 ? 3.705 -19.812 -15.141 1 86 83 GLN A N 1
ATOM 650 C CA . GLN A 1 83 ? 2.652 -18.953 -14.602 1 86 83 GLN A CA 1
ATOM 651 C C . GLN A 1 83 ? 2.881 -18.672 -13.117 1 86 83 GLN A C 1
ATOM 653 O O . GLN A 1 83 ? 2.656 -17.562 -12.648 1 86 83 GLN A O 1
ATOM 658 N N . LYS A 1 84 ? 3.256 -19.672 -12.492 1 86.31 84 LYS A N 1
ATOM 659 C CA . LYS A 1 84 ? 3.551 -19.516 -11.07 1 86.31 84 LYS A CA 1
ATOM 660 C C . LYS A 1 84 ? 4.656 -18.5 -10.844 1 86.31 84 LYS A C 1
ATOM 662 O O . LYS A 1 84 ? 4.57 -17.672 -9.938 1 86.31 84 LYS A O 1
ATOM 667 N N . SER A 1 85 ? 5.625 -18.547 -11.672 1 85.88 85 SER A N 1
ATOM 668 C CA . SER A 1 85 ? 6.746 -17.625 -11.562 1 85.88 85 SER A CA 1
ATOM 669 C C . SER A 1 85 ? 6.301 -16.188 -11.812 1 85.88 85 SER A C 1
ATOM 671 O O . SER A 1 85 ? 6.758 -15.258 -11.141 1 85.88 85 SER A O 1
ATOM 673 N N . ILE A 1 86 ? 5.391 -16.031 -12.68 1 87.06 86 ILE A N 1
ATOM 674 C CA . ILE A 1 86 ? 4.879 -14.695 -12.992 1 87.06 86 ILE A CA 1
ATOM 675 C C . ILE A 1 86 ? 4.062 -14.172 -11.812 1 87.06 86 ILE A C 1
ATOM 677 O O . ILE A 1 86 ? 4.203 -13.008 -11.422 1 87.06 86 ILE A O 1
ATOM 681 N N . LEU A 1 87 ? 3.289 -15.062 -11.32 1 88.19 87 LEU A N 1
ATOM 682 C CA . LEU A 1 87 ? 2.449 -14.664 -10.195 1 88.19 87 LEU A CA 1
ATOM 683 C C . LEU A 1 87 ? 3.299 -14.305 -8.977 1 88.19 87 LEU A C 1
ATOM 685 O O . LEU A 1 87 ? 3.004 -13.336 -8.273 1 88.19 87 LEU A O 1
ATOM 689 N N . LYS A 1 88 ? 4.352 -14.992 -8.766 1 88.81 88 LYS A N 1
ATOM 690 C CA . LYS A 1 88 ? 5.281 -14.703 -7.68 1 88.81 88 LYS A CA 1
ATOM 691 C C . LYS A 1 88 ? 5.961 -13.352 -7.879 1 88.81 88 LYS A C 1
ATOM 693 O O . LYS A 1 88 ? 6.086 -12.57 -6.938 1 88.81 88 LYS A O 1
ATOM 698 N N . SER A 1 89 ? 6.324 -13.141 -9.086 1 89.19 89 SER A N 1
ATOM 699 C CA . SER A 1 89 ? 6.973 -11.875 -9.406 1 89.19 89 SER A CA 1
ATOM 700 C C . SER A 1 89 ? 6.02 -10.703 -9.219 1 89.19 89 SER A C 1
ATOM 702 O O . SER A 1 89 ? 6.418 -9.633 -8.734 1 89.19 89 SER A O 1
ATOM 704 N N . GLN A 1 90 ? 4.797 -10.938 -9.555 1 89.69 90 GLN A N 1
ATOM 705 C CA . GLN A 1 90 ? 3.795 -9.883 -9.398 1 89.69 90 GLN A CA 1
ATOM 706 C C . GLN A 1 90 ? 3.553 -9.562 -7.926 1 89.69 90 GLN A C 1
ATOM 708 O O . GLN A 1 90 ? 3.504 -8.391 -7.539 1 89.69 90 GLN A O 1
ATOM 713 N N . ARG A 1 91 ? 3.377 -10.539 -7.184 1 91.75 91 ARG A N 1
ATOM 714 C CA . ARG A 1 91 ? 3.184 -10.375 -5.75 1 91.75 91 ARG A CA 1
ATOM 715 C C . ARG A 1 91 ? 4.352 -9.625 -5.121 1 91.75 91 ARG A C 1
ATOM 717 O O . ARG A 1 91 ? 4.152 -8.688 -4.348 1 91.75 91 ARG A O 1
ATOM 724 N N . ASN A 1 92 ? 5.531 -10.07 -5.531 1 93.06 92 ASN A N 1
ATOM 725 C CA . ASN A 1 92 ? 6.746 -9.477 -4.98 1 93.06 92 ASN A CA 1
ATOM 726 C C . ASN A 1 92 ? 6.902 -8.016 -5.41 1 93.06 92 ASN A C 1
ATOM 728 O O . ASN A 1 92 ? 7.309 -7.172 -4.613 1 93.06 92 ASN A O 1
ATOM 732 N N . ALA A 1 93 ? 6.574 -7.75 -6.617 1 92.44 93 ALA A N 1
ATOM 733 C CA . ALA A 1 93 ? 6.641 -6.379 -7.117 1 92.44 93 ALA A CA 1
ATOM 734 C C . ALA A 1 93 ? 5.672 -5.473 -6.363 1 92.44 93 ALA A C 1
ATOM 736 O O . ALA A 1 93 ? 6.012 -4.336 -6.02 1 92.44 93 ALA A O 1
ATOM 737 N N . LEU A 1 94 ? 4.535 -5.988 -6.109 1 92.56 94 LEU A N 1
ATOM 738 C CA . LEU A 1 94 ? 3.535 -5.223 -5.375 1 92.56 94 LEU A CA 1
ATOM 739 C C . LEU A 1 94 ? 4.023 -4.891 -3.969 1 92.56 94 LEU A C 1
ATOM 741 O O . LEU A 1 94 ? 3.826 -3.775 -3.484 1 92.56 94 LEU A O 1
ATOM 745 N N . LEU A 1 95 ? 4.652 -5.805 -3.389 1 93.62 95 LEU A N 1
ATOM 746 C CA . LEU A 1 95 ? 5.172 -5.613 -2.039 1 93.62 95 LEU A CA 1
ATOM 747 C C . LEU A 1 95 ? 6.262 -4.543 -2.027 1 93.62 95 LEU A C 1
ATOM 749 O O . LEU A 1 95 ? 6.273 -3.676 -1.151 1 93.62 95 LEU A O 1
ATOM 753 N N . ILE A 1 96 ? 7.078 -4.523 -2.957 1 95.19 96 ILE A N 1
ATOM 754 C CA . ILE A 1 96 ? 8.18 -3.568 -3.051 1 95.19 96 ILE A CA 1
ATOM 755 C C . ILE A 1 96 ? 7.621 -2.16 -3.25 1 95.19 96 ILE A C 1
ATOM 757 O O . ILE A 1 96 ? 8.023 -1.223 -2.557 1 95.19 96 ILE A O 1
ATOM 761 N N . VAL A 1 97 ? 6.719 -2.051 -4.164 1 93.19 97 VAL A N 1
ATOM 762 C CA . VAL A 1 97 ? 6.141 -0.744 -4.465 1 93.19 97 VAL A CA 1
ATOM 763 C C . VAL A 1 97 ? 5.418 -0.205 -3.23 1 93.19 97 VAL A C 1
ATOM 765 O O . VAL A 1 97 ? 5.531 0.979 -2.906 1 93.19 97 VAL A O 1
ATOM 768 N N . SER A 1 98 ? 4.754 -1.065 -2.596 1 93.88 98 SER A N 1
ATOM 769 C CA . SER A 1 98 ? 4.035 -0.648 -1.397 1 93.88 98 SER A CA 1
ATOM 770 C C . SER A 1 98 ? 4.996 -0.155 -0.319 1 93.88 98 SER A C 1
ATOM 772 O O . SER A 1 98 ? 4.75 0.873 0.315 1 93.88 98 SER A O 1
ATOM 774 N N . ALA A 1 99 ? 6.027 -0.928 -0.156 1 94.56 99 ALA A N 1
ATOM 77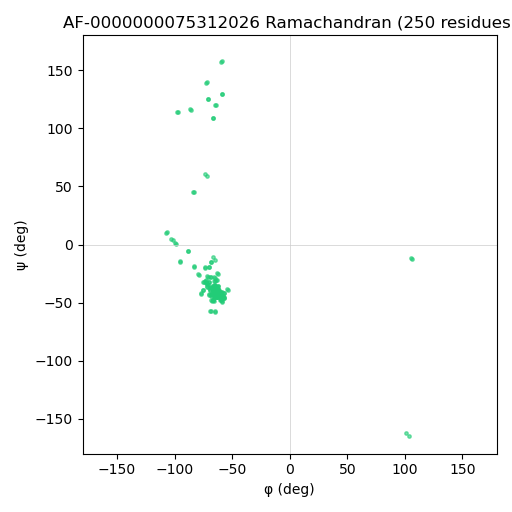5 C CA . ALA A 1 99 ? 6.992 -0.561 0.874 1 94.56 99 ALA A CA 1
ATOM 776 C C . ALA A 1 99 ? 7.586 0.82 0.604 1 94.56 99 ALA A C 1
ATOM 778 O O . ALA A 1 99 ? 7.73 1.631 1.521 1 94.56 99 ALA A O 1
ATOM 779 N N . LEU A 1 100 ? 7.895 1.131 -0.58 1 93.44 100 LEU A N 1
ATOM 780 C CA . LEU A 1 100 ? 8.477 2.414 -0.957 1 93.44 100 LEU A CA 1
ATOM 781 C C . LEU A 1 100 ? 7.457 3.541 -0.786 1 93.44 100 LEU A C 1
ATOM 783 O O . LEU A 1 100 ? 7.793 4.609 -0.265 1 93.44 100 LEU A O 1
ATOM 787 N N . VAL A 1 101 ? 6.285 3.275 -1.178 1 93.06 101 VAL A N 1
ATOM 788 C CA . VAL A 1 101 ? 5.23 4.277 -1.073 1 93.06 101 VAL A CA 1
ATOM 789 C C . VAL A 1 101 ? 4.953 4.582 0.396 1 93.06 101 VAL A C 1
ATOM 791 O O . VAL A 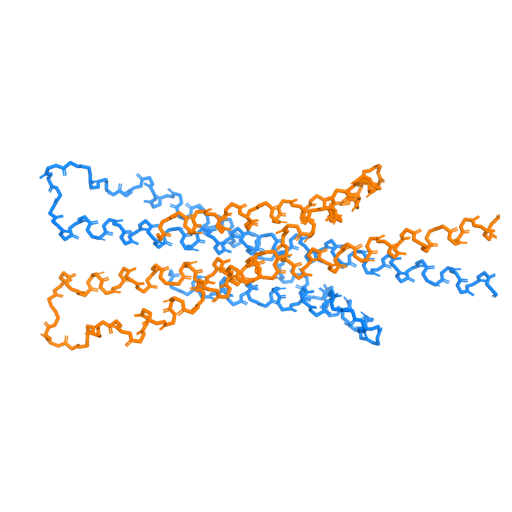1 101 ? 4.836 5.746 0.784 1 93.06 101 VAL A O 1
ATOM 794 N N . PHE A 1 102 ? 4.891 3.529 1.144 1 94.12 102 PHE A N 1
ATOM 795 C CA . PHE A 1 102 ? 4.609 3.723 2.561 1 94.12 102 PHE A CA 1
ATOM 796 C C . PHE A 1 102 ? 5.723 4.527 3.227 1 94.12 102 PHE A C 1
ATOM 798 O O . PHE A 1 102 ? 5.453 5.379 4.078 1 94.12 102 PHE A O 1
ATOM 805 N N . TYR A 1 103 ? 6.898 4.25 2.885 1 92.38 103 TYR A N 1
ATOM 806 C CA . TYR A 1 103 ? 8 5.023 3.441 1 92.38 103 TYR A CA 1
ATOM 807 C C . TYR A 1 103 ? 7.863 6.5 3.088 1 92.38 103 TYR A C 1
ATOM 809 O O . TYR A 1 103 ? 8.047 7.367 3.943 1 92.38 103 TYR A O 1
ATOM 817 N N . TRP A 1 104 ? 7.582 6.766 1.831 1 90.75 104 TRP A N 1
ATOM 818 C CA . TRP A 1 104 ? 7.371 8.133 1.369 1 90.75 104 TRP A CA 1
ATOM 819 C C . TRP A 1 104 ? 6.258 8.805 2.16 1 90.75 104 TRP A C 1
ATOM 821 O O . TRP A 1 104 ? 6.398 9.961 2.582 1 90.75 104 TRP A O 1
ATOM 831 N N . ILE A 1 105 ? 5.227 8.117 2.42 1 91.44 105 ILE A N 1
ATOM 832 C CA . ILE A 1 105 ? 4.066 8.664 3.119 1 91.44 105 ILE A CA 1
ATOM 833 C C . ILE A 1 105 ? 4.43 8.961 4.57 1 91.44 105 ILE A C 1
ATOM 835 O O . ILE A 1 105 ? 4.07 10.016 5.102 1 91.44 105 ILE A O 1
ATOM 839 N N . ILE A 1 106 ? 5.129 8.039 5.18 1 92 106 ILE A N 1
ATOM 840 C CA . ILE A 1 106 ? 5.508 8.227 6.574 1 92 106 ILE A CA 1
ATOM 841 C C . ILE A 1 106 ? 6.324 9.508 6.719 1 92 106 ILE A C 1
ATOM 843 O O . ILE A 1 106 ? 6.062 10.32 7.609 1 92 106 ILE A O 1
ATOM 847 N N . CYS A 1 107 ? 7.238 9.742 5.879 1 89.25 107 CYS A N 1
ATOM 848 C CA . CYS A 1 107 ? 8.102 10.914 5.934 1 89.25 107 CYS A CA 1
ATOM 849 C C . CYS A 1 107 ? 7.293 12.195 5.785 1 89.25 107 CYS A C 1
ATOM 851 O O . CYS A 1 107 ? 7.496 13.156 6.527 1 89.25 107 CYS A O 1
ATOM 853 N N . ASN A 1 108 ? 6.398 12.148 4.926 1 89.12 108 ASN A N 1
ATOM 854 C CA . ASN A 1 108 ? 5.621 13.359 4.656 1 89.12 108 ASN A CA 1
ATOM 855 C C . ASN A 1 108 ? 4.578 13.602 5.742 1 89.12 108 ASN A C 1
ATOM 857 O O . ASN A 1 108 ? 4.359 14.742 6.148 1 89.12 108 ASN A O 1
ATOM 861 N N . VAL A 1 109 ? 3.941 12.578 6.152 1 88.38 109 VAL A N 1
ATOM 862 C CA . VAL A 1 109 ? 2.938 12.719 7.203 1 88.38 109 VAL A CA 1
ATOM 863 C C . VAL A 1 109 ? 3.598 13.195 8.492 1 88.38 109 VAL A C 1
ATOM 865 O O . VAL A 1 109 ? 3.033 14.016 9.219 1 88.38 109 VAL A O 1
ATOM 868 N N . LEU A 1 110 ? 4.758 12.664 8.727 1 88.94 110 LEU A N 1
ATOM 869 C CA . LEU A 1 110 ? 5.496 13.125 9.891 1 88.94 110 LEU A CA 1
ATOM 870 C C . LEU A 1 110 ? 5.758 14.625 9.805 1 88.94 110 LEU A C 1
ATOM 872 O O . LEU A 1 110 ? 5.555 15.352 10.781 1 88.94 110 LEU A O 1
ATOM 876 N N . ASN A 1 111 ? 6.102 15.047 8.703 1 88.31 111 ASN A N 1
ATOM 877 C CA . ASN A 1 111 ? 6.363 16.469 8.508 1 88.31 111 ASN A CA 1
ATOM 878 C C . ASN A 1 111 ? 5.094 17.297 8.68 1 88.31 111 ASN A C 1
ATOM 880 O O . ASN A 1 111 ? 5.141 18.406 9.211 1 88.31 111 ASN A O 1
ATOM 884 N N . MET A 1 112 ? 4.055 16.766 8.188 1 87 112 MET A N 1
ATOM 885 C CA . MET A 1 112 ? 2.783 17.484 8.32 1 87 112 MET A CA 1
ATOM 886 C C . MET A 1 112 ? 2.377 17.594 9.789 1 87 112 MET A C 1
ATOM 888 O O . MET A 1 112 ? 1.893 18.641 10.219 1 87 112 MET A O 1
ATOM 892 N N . VAL A 1 113 ? 2.58 16.562 10.477 1 87.12 113 VAL A N 1
ATOM 893 C CA . VAL A 1 113 ? 2.229 16.562 11.891 1 87.12 113 VAL A CA 1
ATOM 894 C C . VAL A 1 113 ? 3.082 17.578 12.641 1 87.12 113 VAL A C 1
ATOM 896 O O . VAL A 1 113 ? 2.572 18.328 13.469 1 87.12 113 VAL A O 1
ATOM 899 N N . VAL A 1 114 ? 4.305 17.641 12.367 1 87.44 114 VAL A N 1
ATOM 900 C CA . VAL A 1 114 ? 5.207 18.594 13 1 87.44 114 VAL A CA 1
ATOM 901 C C . VAL A 1 114 ? 4.797 20.016 12.641 1 87.44 114 VAL A C 1
ATOM 903 O O . VAL A 1 114 ? 4.82 20.906 13.492 1 87.44 114 VAL A O 1
ATOM 906 N N . ARG A 1 115 ? 4.414 20.125 11.5 1 88.19 115 ARG A N 1
ATOM 907 C CA . ARG A 1 115 ? 3.979 21.453 11.062 1 88.19 115 ARG A CA 1
ATOM 908 C C . ARG A 1 115 ? 2.73 21.891 11.82 1 88.19 115 ARG A C 1
ATOM 910 O O . ARG A 1 115 ? 2.621 23.047 12.219 1 88.19 115 ARG A O 1
ATOM 917 N N . ILE A 1 116 ? 1.852 21.062 11.953 1 88.38 116 ILE A N 1
ATOM 918 C CA . ILE A 1 116 ? 0.623 21.359 12.68 1 88.38 116 ILE A CA 1
ATOM 919 C C . ILE A 1 116 ? 0.954 21.75 14.117 1 88.38 116 ILE A C 1
ATOM 921 O O . ILE A 1 116 ? 0.385 22.703 14.656 1 88.38 116 ILE A O 1
ATOM 925 N N . GLU A 1 117 ? 1.845 21.047 14.648 1 87.31 117 GLU A N 1
ATOM 926 C CA . GLU A 1 117 ? 2.238 21.359 16.016 1 87.31 117 GLU A CA 1
ATOM 927 C C . GLU A 1 117 ? 2.904 22.734 16.109 1 87.31 117 GLU A C 1
ATOM 929 O O . GLU A 1 117 ? 2.65 23.484 17.047 1 87.31 117 GLU A O 1
ATOM 934 N N . LYS A 1 118 ? 3.688 23.031 15.219 1 89.38 118 LYS A N 1
ATOM 935 C CA . LYS A 1 118 ? 4.355 24.328 15.211 1 89.38 118 LYS A CA 1
ATOM 936 C C . LYS A 1 118 ? 3.348 25.469 15.047 1 89.38 118 LYS A C 1
ATOM 938 O O . LYS A 1 118 ? 3.455 26.5 15.711 1 89.38 118 LYS A O 1
ATOM 943 N N . LEU A 1 119 ? 2.42 25.219 14.25 1 89.25 119 LEU A N 1
ATOM 944 C CA . LEU A 1 119 ? 1.394 26.219 14.008 1 89.25 119 LEU A CA 1
ATOM 945 C C . LEU A 1 119 ? 0.523 26.406 15.25 1 89.25 119 LEU A C 1
ATOM 947 O O . LEU A 1 119 ? 0.164 27.547 15.594 1 89.25 119 LEU A O 1
ATOM 951 N N . ASN A 1 120 ? 0.27 25.312 15.852 1 88.88 120 ASN A N 1
ATOM 952 C CA . ASN A 1 120 ? -0.505 25.406 17.094 1 88.88 120 ASN A CA 1
ATOM 953 C C . ASN A 1 120 ? 0.254 26.156 18.172 1 88.88 120 ASN A C 1
ATOM 955 O O . ASN A 1 120 ? -0.334 26.953 18.906 1 88.88 120 ASN A O 1
ATOM 959 N N . GLN A 1 121 ? 1.479 25.969 18.25 1 89.75 121 GLN A N 1
ATOM 960 C CA . GLN A 1 121 ? 2.307 26.656 19.25 1 89.75 121 GLN A CA 1
ATOM 961 C C . GLN A 1 121 ? 2.383 28.156 18.953 1 89.75 121 GLN A C 1
ATOM 963 O O . GLN A 1 121 ? 2.332 28.969 19.875 1 89.75 121 GLN A O 1
ATOM 968 N N . ARG A 1 122 ? 2.443 28.5 17.828 1 90.81 122 ARG A N 1
ATOM 969 C CA . ARG A 1 122 ? 2.475 29.906 17.453 1 90.81 122 ARG A CA 1
ATOM 970 C C . ARG A 1 122 ? 1.154 30.594 17.781 1 90.81 122 ARG A C 1
ATOM 972 O O . ARG A 1 122 ? 1.144 31.734 18.25 1 90.81 122 ARG A O 1
ATOM 979 N N . LEU A 1 123 ? 0.152 29.938 17.547 1 90.06 123 LEU A N 1
ATOM 980 C CA . LEU A 1 123 ? -1.16 30.5 17.844 1 90.06 123 LEU A CA 1
ATOM 981 C C . LEU A 1 123 ? -1.34 30.688 19.359 1 90.06 123 LEU A C 1
ATOM 983 O O . LEU A 1 123 ? -1.927 31.672 19.797 1 90.06 123 LEU A O 1
ATOM 987 N N . ARG A 1 124 ? -0.846 29.875 20.094 1 87.88 124 ARG A N 1
ATOM 988 C CA . ARG A 1 124 ? -0.969 29.969 21.547 1 87.88 124 ARG A CA 1
ATOM 989 C C . ARG A 1 124 ? -0.131 31.125 22.078 1 87.88 124 ARG A C 1
ATOM 991 O O . ARG A 1 124 ? -0.508 31.75 23.062 1 87.88 124 ARG A O 1
ATOM 998 N N . ARG A 1 125 ? 0.844 31.5 21.516 1 87.38 125 ARG A N 1
ATOM 999 C CA . ARG A 1 125 ? 1.713 32.594 21.953 1 87.38 125 ARG A CA 1
ATOM 1000 C C . ARG A 1 125 ? 1.109 33.938 21.594 1 87.38 125 ARG A C 1
ATOM 1002 O O . ARG A 1 125 ? 1.401 34.969 22.25 1 87.38 125 ARG A O 1
ATOM 1009 N N . ASN A 1 126 ? 0.434 33.906 20.734 1 80.44 126 ASN A N 1
ATOM 1010 C CA . ASN A 1 126 ? -0.208 35.156 20.328 1 80.44 126 ASN A CA 1
ATOM 1011 C C . ASN A 1 126 ? -1.518 35.375 21.078 1 80.44 126 ASN A C 1
ATOM 1013 O O . ASN A 1 126 ? -2.16 36.438 20.906 1 80.44 126 ASN A O 1
ATOM 1017 N N . GLN A 1 127 ? -1.979 34.531 21.828 1 66.25 127 GLN A N 1
ATOM 1018 C CA . GLN A 1 127 ? -3.115 34.781 22.703 1 66.25 127 GLN A CA 1
ATOM 1019 C C . GLN A 1 127 ? -2.648 35.219 24.094 1 66.25 127 GLN A C 1
ATOM 1021 O O . GLN A 1 127 ? -1.599 34.75 24.562 1 66.25 127 GLN A O 1
ATOM 1026 N N . MET B 1 1 ? -13.602 -12.172 -12.961 1 75.25 1 MET B N 1
ATOM 1027 C CA . MET B 1 1 ? -12.594 -12.266 -11.906 1 75.25 1 MET B CA 1
ATOM 1028 C C . MET B 1 1 ? -11.344 -11.469 -12.281 1 75.25 1 MET B C 1
ATOM 1030 O O . MET B 1 1 ? -10.938 -10.57 -11.547 1 75.25 1 MET B O 1
ATOM 1034 N N . ALA B 1 2 ? -11.016 -11.602 -13.508 1 77.94 2 ALA B N 1
ATOM 1035 C CA . ALA B 1 2 ? -9.836 -10.875 -13.969 1 77.94 2 ALA B CA 1
ATOM 1036 C C . ALA B 1 2 ? -10.109 -9.375 -14.023 1 77.94 2 ALA B C 1
ATOM 1038 O O . ALA B 1 2 ? -9.25 -8.57 -13.641 1 77.94 2 ALA B O 1
ATOM 1039 N N . LEU B 1 3 ? -11.32 -9.055 -14.305 1 82.62 3 LEU B N 1
ATOM 1040 C CA . LEU B 1 3 ? -11.664 -7.645 -14.445 1 82.62 3 LEU B CA 1
ATOM 1041 C C . LEU B 1 3 ? -11.742 -6.965 -13.078 1 82.62 3 LEU B C 1
ATOM 1043 O O . LEU B 1 3 ? -11.297 -5.824 -12.922 1 82.62 3 LEU B O 1
ATOM 1047 N N . GLU B 1 4 ? -12.281 -7.688 -12.172 1 89 4 GLU B N 1
ATOM 1048 C CA . GLU B 1 4 ? -12.398 -7.133 -10.82 1 89 4 GLU B CA 1
ATOM 1049 C C . GLU B 1 4 ? -11.031 -6.824 -10.227 1 89 4 GLU B C 1
ATOM 1051 O O . GLU B 1 4 ? -10.836 -5.773 -9.609 1 89 4 GLU B O 1
ATOM 1056 N N . TRP B 1 5 ? -10.156 -7.676 -10.5 1 89.94 5 TRP B N 1
ATOM 1057 C CA . TRP B 1 5 ? -8.82 -7.477 -9.953 1 89.94 5 TRP B CA 1
ATOM 1058 C C . TRP B 1 5 ? -8.086 -6.367 -10.703 1 89.94 5 TRP B C 1
ATOM 1060 O O . TRP B 1 5 ? -7.266 -5.652 -10.117 1 89.94 5 TRP B O 1
ATOM 1070 N N . ALA B 1 6 ? -8.383 -6.277 -11.906 1 89.94 6 ALA B N 1
ATOM 1071 C CA . ALA B 1 6 ? -7.812 -5.176 -12.68 1 89.94 6 ALA B CA 1
ATOM 1072 C C . ALA B 1 6 ? -8.336 -3.83 -12.188 1 89.94 6 ALA B C 1
ATOM 1074 O O . ALA B 1 6 ? -7.566 -2.875 -12.039 1 89.94 6 ALA B O 1
ATOM 1075 N N . ILE B 1 7 ? -9.586 -3.785 -11.93 1 90.5 7 ILE B N 1
ATOM 1076 C CA . ILE B 1 7 ? -10.203 -2.568 -11.414 1 90.5 7 ILE B CA 1
ATOM 1077 C C . ILE B 1 7 ? -9.57 -2.193 -10.078 1 90.5 7 ILE B C 1
ATOM 1079 O O . ILE B 1 7 ? -9.234 -1.029 -9.844 1 90.5 7 ILE B O 1
ATOM 1083 N N . LEU B 1 8 ? -9.391 -3.119 -9.25 1 91.88 8 LEU B N 1
ATOM 1084 C CA . LEU B 1 8 ? -8.797 -2.846 -7.945 1 91.88 8 LEU B CA 1
ATOM 1085 C C . LEU B 1 8 ? -7.359 -2.357 -8.094 1 91.88 8 LEU B C 1
ATOM 1087 O O . LEU B 1 8 ? -6.93 -1.458 -7.367 1 91.88 8 LEU B O 1
ATOM 1091 N N . THR B 1 9 ? -6.699 -2.961 -9 1 92 9 THR B N 1
ATOM 1092 C CA . THR B 1 9 ? -5.316 -2.551 -9.234 1 92 9 THR B CA 1
ATOM 1093 C C . THR B 1 9 ? -5.254 -1.097 -9.688 1 92 9 THR B C 1
ATOM 1095 O O . THR B 1 9 ? -4.426 -0.323 -9.203 1 92 9 THR B O 1
ATOM 1098 N N . TYR B 1 10 ? -6.094 -0.779 -10.547 1 91.81 10 TYR B N 1
ATOM 1099 C CA . TYR B 1 10 ? -6.113 0.589 -11.055 1 91.81 10 TYR B CA 1
ATOM 1100 C C . TYR B 1 10 ? -6.539 1.566 -9.961 1 91.81 10 TYR B C 1
ATOM 1102 O O . TYR B 1 10 ? -5.973 2.654 -9.844 1 91.81 10 TYR B O 1
ATOM 1110 N N . ALA B 1 11 ? -7.469 1.16 -9.289 1 91.31 11 ALA B N 1
ATOM 1111 C CA . ALA B 1 11 ? -7.949 2.01 -8.203 1 91.31 11 ALA B CA 1
ATOM 1112 C C . ALA B 1 11 ? -6.863 2.217 -7.148 1 91.31 11 ALA B C 1
ATOM 1114 O O . ALA B 1 11 ? -6.625 3.344 -6.707 1 91.31 11 ALA B O 1
ATOM 1115 N N . THR B 1 12 ? -6.219 1.18 -6.785 1 93.31 12 THR B N 1
ATOM 1116 C CA . THR B 1 12 ? -5.172 1.245 -5.766 1 93.31 12 THR B CA 1
ATOM 1117 C C . THR B 1 12 ? -4.008 2.107 -6.242 1 93.31 12 THR B C 1
ATOM 1119 O O . THR B 1 12 ? -3.463 2.902 -5.473 1 93.31 12 THR B O 1
ATOM 1122 N N . SER B 1 13 ? -3.701 1.921 -7.477 1 93.12 13 SER B N 1
ATOM 1123 C CA . SER B 1 13 ? -2.629 2.732 -8.039 1 93.12 13 SER B CA 1
ATOM 1124 C C . SER B 1 13 ? -3.006 4.211 -8.062 1 93.12 13 SER B C 1
ATOM 1126 O O . SER B 1 13 ? -2.174 5.074 -7.773 1 93.12 13 SER B O 1
ATOM 1128 N N . ALA B 1 14 ? -4.18 4.465 -8.438 1 91.5 14 ALA B N 1
ATOM 1129 C CA . ALA B 1 14 ? -4.656 5.844 -8.438 1 91.5 14 ALA B CA 1
ATOM 1130 C C . ALA B 1 14 ? -4.613 6.441 -7.035 1 91.5 14 ALA B C 1
ATOM 1132 O O . ALA B 1 14 ? -4.223 7.598 -6.855 1 91.5 14 ALA B O 1
ATOM 1133 N N . GLU B 1 15 ? -5.023 5.688 -6.105 1 92.88 15 GLU B N 1
ATOM 1134 C CA . GLU B 1 15 ? -4.98 6.148 -4.719 1 92.88 15 GLU B CA 1
ATOM 1135 C C . GLU B 1 15 ? -3.555 6.473 -4.289 1 92.88 15 GLU B C 1
ATOM 1137 O O . GLU B 1 15 ? -3.312 7.496 -3.646 1 92.88 15 GLU B O 1
ATOM 1142 N N . ALA B 1 16 ? -2.678 5.633 -4.629 1 92.38 16 ALA B N 1
ATOM 1143 C CA . ALA B 1 16 ? -1.279 5.859 -4.27 1 92.38 16 ALA B CA 1
ATOM 1144 C C . ALA B 1 16 ? -0.752 7.145 -4.902 1 92.38 16 ALA B C 1
ATOM 1146 O O . ALA B 1 16 ? -0.083 7.941 -4.238 1 92.38 16 ALA B O 1
ATOM 1147 N N . ILE B 1 17 ? -1.092 7.352 -6.047 1 91.62 17 ILE B N 1
ATOM 1148 C CA . ILE B 1 17 ? -0.653 8.547 -6.754 1 91.62 17 ILE B CA 1
ATOM 1149 C C . ILE B 1 17 ? -1.247 9.789 -6.086 1 91.62 17 ILE B C 1
ATOM 1151 O O . ILE B 1 17 ? -0.561 10.797 -5.922 1 91.62 17 ILE B O 1
ATOM 1155 N N . MET B 1 18 ? -2.465 9.695 -5.715 1 89 18 MET B N 1
ATOM 1156 C CA . MET B 1 18 ? -3.123 10.828 -5.062 1 89 18 MET B CA 1
ATOM 1157 C C . MET B 1 18 ? -2.451 11.156 -3.734 1 89 18 MET B C 1
ATOM 1159 O O . MET B 1 18 ? -2.23 12.328 -3.418 1 89 18 MET B O 1
ATOM 1163 N N . ILE B 1 19 ? -2.137 10.18 -3.004 1 89.56 19 ILE B N 1
ATOM 1164 C CA . ILE B 1 19 ? -1.481 10.375 -1.715 1 89.56 19 ILE B CA 1
ATOM 1165 C C . ILE B 1 19 ? -0.121 11.039 -1.924 1 89.56 19 ILE B C 1
ATOM 1167 O O . ILE B 1 19 ? 0.24 11.969 -1.203 1 89.56 19 ILE B O 1
ATOM 1171 N N . ILE B 1 20 ? 0.553 10.539 -2.924 1 88.75 20 ILE B N 1
ATOM 1172 C CA . ILE B 1 20 ? 1.872 11.086 -3.221 1 88.75 20 ILE B CA 1
ATOM 1173 C C . ILE B 1 20 ? 1.746 12.562 -3.584 1 88.75 20 ILE B C 1
ATOM 1175 O O . ILE B 1 20 ? 2.51 13.398 -3.094 1 88.75 20 ILE B O 1
ATOM 1179 N N . LEU B 1 21 ? 0.803 12.867 -4.359 1 86.5 21 LEU B N 1
ATOM 1180 C CA . LEU B 1 21 ? 0.601 14.25 -4.785 1 86.5 21 LEU B CA 1
ATOM 1181 C C . LEU B 1 21 ? 0.163 15.125 -3.615 1 86.5 21 LEU B C 1
ATOM 1183 O O . LEU B 1 21 ? 0.62 16.266 -3.48 1 86.5 21 LEU B O 1
ATOM 1187 N N . LEU B 1 22 ? -0.636 14.625 -2.75 1 84.75 22 LEU B N 1
ATOM 1188 C CA . LEU B 1 22 ? -1.153 15.383 -1.617 1 84.75 22 LEU B CA 1
ATOM 1189 C C . LEU B 1 22 ? -0.068 15.602 -0.568 1 84.75 22 LEU B C 1
ATOM 1191 O O . LEU B 1 22 ? -0.074 16.609 0.137 1 84.75 22 LEU B O 1
ATOM 1195 N N . THR B 1 23 ? 0.785 14.633 -0.478 1 82.44 23 THR B N 1
ATOM 1196 C CA . THR B 1 23 ? 1.759 14.688 0.607 1 82.44 23 THR B CA 1
ATOM 1197 C C . THR B 1 23 ? 3.066 15.312 0.128 1 82.44 23 THR B C 1
ATOM 1199 O O . THR B 1 23 ? 3.934 15.648 0.938 1 82.44 23 THR B O 1
ATOM 1202 N N . MET B 1 24 ? 3.223 15.414 -1.079 1 81.75 24 MET B N 1
ATOM 1203 C CA . MET B 1 24 ? 4.457 15.992 -1.603 1 81.75 24 MET B CA 1
ATOM 1204 C C . MET B 1 24 ? 4.652 17.406 -1.081 1 81.75 24 MET B C 1
ATOM 1206 O O . MET B 1 24 ? 3.746 18.25 -1.173 1 81.75 24 MET B O 1
ATOM 1210 N N . PRO B 1 25 ? 5.934 17.578 -0.538 1 71.5 25 PRO B N 1
ATOM 1211 C CA . PRO B 1 25 ? 6.211 18.922 -0.022 1 71.5 25 PRO B CA 1
ATOM 1212 C C . PRO B 1 25 ? 6.383 19.969 -1.132 1 71.5 25 PRO B C 1
ATOM 1214 O O . PRO B 1 25 ? 6.922 19.641 -2.195 1 71.5 25 PRO B O 1
ATOM 1217 N N . GLY B 1 26 ? 5.84 21.125 -0.902 1 63.56 26 GLY B N 1
ATOM 1218 C CA . GLY B 1 26 ? 6.109 22.234 -1.799 1 63.56 26 GLY B CA 1
ATOM 1219 C C . GLY B 1 26 ? 4.941 22.562 -2.713 1 63.56 26 GLY B C 1
ATOM 1220 O O . GLY B 1 26 ? 5.035 23.469 -3.547 1 63.56 26 GLY B O 1
ATOM 1221 N N . LEU B 1 27 ? 4.129 21.703 -2.666 1 62.5 27 LEU B N 1
ATOM 1222 C CA . LEU B 1 27 ? 3.004 21.984 -3.549 1 62.5 27 LEU B CA 1
ATOM 1223 C C . LEU B 1 27 ? 1.998 22.906 -2.861 1 62.5 27 LEU B C 1
ATOM 1225 O O . LEU B 1 27 ? 0.791 22.672 -2.918 1 62.5 27 LEU B O 1
ATOM 1229 N N . ASP B 1 28 ? 2.514 23.797 -2.324 1 65.06 28 ASP B N 1
ATOM 1230 C CA . ASP B 1 28 ? 1.659 24.75 -1.617 1 65.06 28 ASP B CA 1
ATOM 1231 C C . ASP B 1 28 ? 0.718 25.469 -2.582 1 65.06 28 ASP B C 1
ATOM 1233 O O . ASP B 1 28 ? -0.426 25.766 -2.236 1 65.06 28 ASP B O 1
ATOM 1237 N N . PHE B 1 29 ? 1.312 25.562 -3.744 1 63.91 29 PHE B N 1
ATOM 1238 C CA . PHE B 1 29 ? 0.496 26.266 -4.727 1 63.91 29 PHE B CA 1
ATOM 1239 C C . PHE B 1 29 ? -0.66 25.391 -5.199 1 63.91 29 PHE B C 1
ATOM 1241 O O . PHE B 1 29 ? -1.721 25.906 -5.562 1 63.91 29 PHE B O 1
ATOM 1248 N N . LEU B 1 30 ? -0.531 24.188 -5.012 1 69.06 30 LEU B N 1
ATOM 1249 C CA . LEU B 1 30 ? -1.548 23.266 -5.523 1 69.06 30 LEU B CA 1
ATOM 1250 C C . LEU B 1 30 ? -2.389 22.703 -4.383 1 69.06 30 LEU B C 1
ATOM 1252 O O . LEU B 1 30 ? -3.258 21.859 -4.613 1 69.06 30 LEU B O 1
ATOM 1256 N N . ARG B 1 31 ? -2.225 23.203 -3.365 1 76.31 31 ARG B N 1
ATOM 1257 C CA . ARG B 1 31 ? -2.857 22.609 -2.191 1 76.31 31 ARG B CA 1
ATOM 1258 C C . ARG B 1 31 ? -4.375 22.75 -2.258 1 76.31 31 ARG B C 1
ATOM 1260 O O . ARG B 1 31 ? -5.102 21.781 -2.033 1 76.31 31 ARG B O 1
ATOM 1267 N N . LYS B 1 32 ? -4.801 23.984 -2.561 1 79.06 32 LYS B N 1
ATOM 1268 C CA . LYS B 1 32 ? -6.246 24.203 -2.648 1 79.06 32 LYS B CA 1
ATOM 1269 C C . LYS B 1 32 ? -6.871 23.297 -3.717 1 79.06 32 LYS B C 1
ATOM 1271 O O . LYS B 1 32 ? -7.906 22.672 -3.48 1 79.06 32 LYS B O 1
ATOM 1276 N N . GLY B 1 33 ? -6.172 23.344 -4.781 1 78.44 33 GLY B N 1
ATOM 1277 C CA . GLY B 1 33 ? -6.656 22.5 -5.863 1 78.44 33 GLY B CA 1
ATOM 1278 C C . GLY B 1 33 ? -6.641 21.016 -5.523 1 78.44 33 GLY B C 1
ATOM 1279 O O . GLY B 1 33 ? -7.602 20.297 -5.805 1 78.44 33 GLY B O 1
ATOM 1280 N N . LEU B 1 34 ? -5.68 20.594 -4.863 1 82.75 34 LEU B N 1
ATOM 1281 C CA . LEU B 1 34 ? -5.547 19.188 -4.504 1 82.75 34 LEU B CA 1
ATOM 1282 C C . LEU B 1 34 ? -6.594 18.797 -3.469 1 82.75 34 LEU B C 1
ATOM 1284 O O . LEU B 1 34 ? -7.125 17.688 -3.512 1 82.75 34 LEU B O 1
ATOM 1288 N N . THR B 1 35 ? -6.809 19.672 -2.664 1 86.12 35 THR B N 1
ATOM 1289 C CA . THR B 1 35 ? -7.824 19.391 -1.65 1 86.12 35 THR B CA 1
ATOM 1290 C C . THR B 1 35 ? -9.203 19.25 -2.289 1 86.12 35 THR B C 1
ATOM 1292 O O . THR B 1 35 ? -9.945 18.312 -1.979 1 86.12 35 THR B O 1
ATOM 1295 N N . VAL B 1 36 ? -9.43 20.188 -3.23 1 85.62 36 VAL B N 1
ATOM 1296 C CA . VAL B 1 36 ? -10.727 20.141 -3.895 1 85.62 36 VAL B CA 1
ATOM 1297 C C . VAL B 1 36 ? -10.859 18.859 -4.711 1 85.62 36 VAL B C 1
ATOM 1299 O O . VAL B 1 36 ? -11.875 18.172 -4.641 1 85.62 36 VAL B O 1
ATOM 1302 N N . VAL B 1 37 ? -9.844 18.594 -5.379 1 85.56 37 VAL B N 1
ATOM 1303 C CA . VAL B 1 37 ? -9.867 17.391 -6.219 1 85.56 37 VAL B CA 1
ATOM 1304 C C . VAL B 1 37 ? -9.992 16.156 -5.344 1 85.56 37 VAL B C 1
ATOM 1306 O O . VAL B 1 37 ? -10.766 15.242 -5.656 1 85.56 37 VAL B O 1
ATOM 1309 N N . THR B 1 38 ? -9.227 16.109 -4.297 1 87.81 38 THR B N 1
ATOM 1310 C CA . THR B 1 38 ? -9.258 14.938 -3.424 1 87.81 38 THR B CA 1
ATOM 1311 C C . THR B 1 38 ? -10.617 14.797 -2.748 1 87.81 38 THR B C 1
ATOM 1313 O O . THR B 1 38 ? -11.141 13.688 -2.627 1 87.81 38 THR B O 1
ATOM 1316 N N . ARG B 1 39 ? -11.219 15.82 -2.428 1 87.25 39 ARG B N 1
ATOM 1317 C CA . ARG B 1 39 ? -12.539 15.781 -1.809 1 87.25 39 ARG B CA 1
ATOM 1318 C C . ARG B 1 39 ? -13.586 15.242 -2.779 1 87.25 39 ARG B C 1
ATOM 1320 O O . ARG B 1 39 ? -14.453 14.453 -2.393 1 87.25 39 ARG B O 1
ATOM 1327 N N . ASN B 1 40 ? -13.406 15.617 -3.938 1 88.12 40 ASN B N 1
ATOM 1328 C CA . ASN B 1 40 ? -14.344 15.172 -4.965 1 88.12 40 ASN B CA 1
ATOM 1329 C C . ASN B 1 40 ? -14.156 13.688 -5.285 1 88.12 40 ASN B C 1
ATOM 1331 O O . ASN B 1 40 ? -15.125 12.992 -5.598 1 88.12 40 ASN B O 1
ATOM 1335 N N . VAL B 1 41 ? -12.984 13.297 -5.203 1 86.5 41 VAL B N 1
ATOM 1336 C CA . VAL B 1 41 ? -12.672 11.914 -5.566 1 86.5 41 VAL B CA 1
ATOM 1337 C C . VAL B 1 41 ? -12.961 10.992 -4.387 1 86.5 41 VAL B C 1
ATOM 1339 O O . VAL B 1 41 ? -13.156 9.789 -4.57 1 86.5 41 VAL B O 1
ATOM 1342 N N . LEU B 1 42 ? -13.047 11.555 -3.293 1 85 42 LEU B N 1
ATOM 1343 C CA . LEU B 1 42 ? -13.297 10.734 -2.109 1 85 42 LEU B CA 1
ATOM 1344 C C . LEU B 1 42 ? -14.672 10.086 -2.174 1 85 42 LEU B C 1
ATOM 1346 O O . LEU B 1 42 ? -14.844 8.945 -1.739 1 85 42 LEU B O 1
ATOM 1350 N N . LYS B 1 43 ? -15.633 10.703 -2.77 1 84.25 43 LYS B N 1
ATOM 1351 C CA . LYS B 1 43 ? -16.984 10.164 -2.875 1 84.25 43 LYS B CA 1
ATOM 1352 C C . LYS B 1 43 ? -17.016 8.891 -3.713 1 84.25 43 LYS B C 1
ATOM 1354 O O . LYS B 1 43 ? -17.406 7.828 -3.225 1 84.25 43 LYS B O 1
ATOM 1359 N N . PRO B 1 44 ? -16.578 8.906 -4.926 1 82.81 44 PRO B N 1
ATOM 1360 C CA . PRO B 1 44 ? -16.531 7.66 -5.699 1 82.81 44 PRO B CA 1
ATOM 1361 C C . PRO B 1 44 ? -15.539 6.648 -5.125 1 82.81 44 PRO B C 1
ATOM 1363 O O . PRO B 1 44 ? -15.742 5.441 -5.262 1 82.81 44 PRO B O 1
ATOM 1366 N N . LEU B 1 45 ? -14.547 7.098 -4.488 1 86.31 45 LEU B N 1
ATOM 1367 C CA . LEU B 1 45 ? -13.547 6.207 -3.914 1 86.31 45 LEU B CA 1
ATOM 1368 C C . LEU B 1 45 ? -14.117 5.441 -2.725 1 86.31 45 LEU B C 1
ATOM 1370 O O . LEU B 1 45 ? -13.609 4.379 -2.363 1 86.31 45 LEU B O 1
ATOM 1374 N N . LEU B 1 46 ? -15.148 5.949 -2.225 1 87.56 46 LEU B N 1
ATOM 1375 C CA . LEU B 1 46 ? -15.812 5.246 -1.132 1 87.56 46 LEU B CA 1
ATOM 1376 C C . LEU B 1 46 ? -16.328 3.883 -1.593 1 87.56 46 LEU B C 1
ATOM 1378 O O . LEU B 1 46 ? -16.438 2.955 -0.789 1 87.56 46 LEU B O 1
ATOM 1382 N N . SER B 1 47 ? -16.547 3.785 -2.818 1 89.88 47 SER B N 1
ATOM 1383 C CA . SER B 1 47 ? -17.047 2.543 -3.393 1 89.88 47 SER B CA 1
ATOM 1384 C C . SER B 1 47 ? -16 1.434 -3.318 1 89.88 47 SER B C 1
ATOM 1386 O O . SER B 1 47 ? -16.328 0.257 -3.49 1 89.88 47 SER B O 1
ATOM 1388 N N . ILE B 1 48 ? -14.812 1.812 -3.07 1 90.62 48 ILE B N 1
ATOM 1389 C CA . ILE B 1 48 ? -13.727 0.837 -3.012 1 90.62 48 ILE B CA 1
ATOM 1390 C C . ILE B 1 48 ? -13.898 -0.056 -1.786 1 90.62 48 ILE B C 1
ATOM 1392 O O . ILE B 1 48 ? -13.5 -1.222 -1.797 1 90.62 48 ILE B O 1
ATOM 1396 N N . ILE B 1 49 ? -14.5 0.428 -0.801 1 92.75 49 ILE B N 1
ATOM 1397 C CA . ILE B 1 49 ? -14.609 -0.299 0.459 1 92.75 49 ILE B CA 1
ATOM 1398 C C . ILE B 1 49 ? -15.523 -1.51 0.276 1 92.75 49 ILE B C 1
ATOM 1400 O O . ILE B 1 49 ? -15.109 -2.648 0.503 1 92.75 49 ILE B O 1
ATOM 1404 N N . PRO B 1 50 ? -16.766 -1.265 -0.165 1 93 50 PRO B N 1
ATOM 1405 C CA . PRO B 1 50 ? -17.594 -2.449 -0.385 1 93 50 PRO B CA 1
ATOM 1406 C C . PRO B 1 50 ? -17.031 -3.375 -1.46 1 93 50 PRO B C 1
ATOM 1408 O O . PRO B 1 50 ? -17.188 -4.594 -1.373 1 93 50 PRO B O 1
ATOM 1411 N N . PHE B 1 51 ? -16.469 -2.838 -2.439 1 94.56 51 PHE B N 1
ATOM 1412 C CA . PHE B 1 51 ? -15.844 -3.629 -3.49 1 94.56 51 PHE B CA 1
ATOM 1413 C C . PHE B 1 51 ? -14.742 -4.52 -2.914 1 94.56 51 PHE B C 1
ATOM 1415 O O . PHE B 1 51 ? -14.672 -5.707 -3.229 1 94.56 51 PHE B O 1
ATOM 1422 N N . CYS B 1 52 ? -13.852 -3.984 -2.119 1 94 52 CYS B N 1
ATOM 1423 C CA . CYS B 1 52 ? -12.789 -4.734 -1.47 1 94 52 CYS B CA 1
ATOM 1424 C C . CYS B 1 52 ? -13.359 -5.809 -0.55 1 94 52 CYS B C 1
ATOM 1426 O O . CYS B 1 52 ? -12.812 -6.91 -0.462 1 94 52 CYS B O 1
ATOM 1428 N N . LEU B 1 53 ? -14.391 -5.453 0.167 1 93.81 53 LEU B N 1
ATOM 1429 C CA . LEU B 1 53 ? -15.023 -6.434 1.038 1 93.81 53 LEU B CA 1
ATOM 1430 C C . LEU B 1 53 ? -15.57 -7.605 0.229 1 93.81 53 LEU B C 1
ATOM 1432 O O . LEU B 1 53 ? -15.43 -8.766 0.637 1 93.81 53 LEU B O 1
ATOM 1436 N N . PHE B 1 54 ? -16.188 -7.273 -0.815 1 94.81 54 PHE B N 1
ATOM 1437 C CA . PHE B 1 54 ? -16.703 -8.312 -1.707 1 94.81 54 PHE B CA 1
ATOM 1438 C C . PHE B 1 54 ? -15.578 -9.219 -2.184 1 94.81 54 PHE B C 1
ATOM 1440 O O . PHE B 1 54 ? -15.719 -10.445 -2.189 1 94.81 54 PHE B O 1
ATOM 1447 N N . LEU B 1 55 ? -14.516 -8.672 -2.58 1 94.25 55 LEU B N 1
ATOM 1448 C CA . LEU B 1 55 ? -13.383 -9.453 -3.064 1 94.25 55 LEU B CA 1
ATOM 1449 C C . LEU B 1 55 ? -12.758 -10.266 -1.938 1 94.25 55 LEU B C 1
ATOM 1451 O O . LEU B 1 55 ? -12.297 -11.391 -2.16 1 94.25 55 LEU B O 1
ATOM 1455 N N . LEU B 1 56 ? -12.734 -9.742 -0.784 1 92.88 56 LEU B N 1
ATOM 1456 C CA . LEU B 1 56 ? -12.203 -10.453 0.372 1 92.88 56 LEU B CA 1
ATOM 1457 C C . LEU B 1 56 ? -13.055 -11.672 0.702 1 92.88 56 LEU B C 1
ATOM 1459 O O . LEU B 1 56 ? -12.531 -12.742 1.017 1 92.88 56 LEU B O 1
ATOM 1463 N N . ILE B 1 57 ? -14.289 -11.508 0.669 1 92.31 57 ILE B N 1
ATOM 1464 C CA . ILE B 1 57 ? -15.203 -12.617 0.917 1 92.31 57 ILE B CA 1
ATOM 1465 C C . ILE B 1 57 ? -14.992 -13.703 -0.138 1 92.31 57 ILE B C 1
ATOM 1467 O O . ILE B 1 57 ? -15.023 -14.898 0.176 1 92.31 57 ILE B O 1
ATOM 1471 N N . ASP B 1 58 ? -14.82 -13.312 -1.372 1 90.44 58 ASP B N 1
ATOM 1472 C CA . ASP B 1 58 ? -14.562 -14.258 -2.455 1 90.44 58 ASP B CA 1
ATOM 1473 C C . ASP B 1 58 ? -13.289 -15.062 -2.193 1 90.44 58 ASP B C 1
ATOM 1475 O O . ASP B 1 58 ? -13.266 -16.281 -2.395 1 90.44 58 ASP B O 1
ATOM 1479 N N . ILE B 1 59 ? -12.234 -14.477 -1.843 1 90.69 59 ILE B N 1
ATOM 1480 C CA . ILE B 1 59 ? -10.984 -15.148 -1.523 1 90.69 59 ILE B CA 1
ATOM 1481 C C . ILE B 1 59 ? -11.195 -16.125 -0.372 1 90.69 59 ILE B C 1
ATOM 1483 O O . ILE B 1 59 ? -10.688 -17.25 -0.398 1 90.69 59 ILE B O 1
ATOM 1487 N N . TYR B 1 60 ? -11.883 -15.68 0.612 1 89.12 60 TYR B N 1
ATOM 1488 C CA . TYR B 1 60 ? -12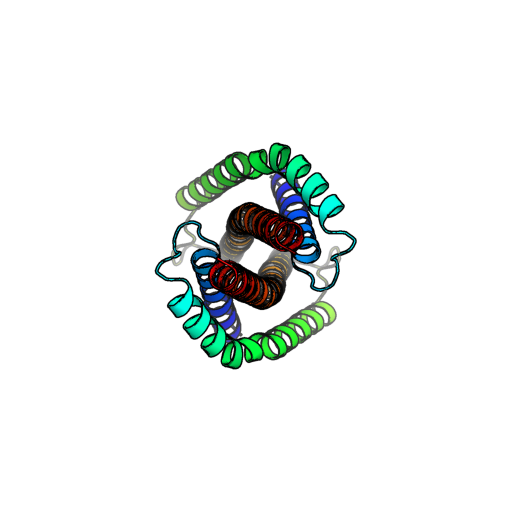.164 -16.531 1.767 1 89.12 60 TYR B CA 1
ATOM 1489 C C . TYR B 1 60 ? -12.93 -17.781 1.352 1 89.12 60 TYR B C 1
ATOM 1491 O O . TYR B 1 60 ? -12.586 -18.891 1.771 1 89.12 60 TYR B O 1
ATOM 1499 N N . PHE B 1 61 ? -13.891 -17.594 0.55 1 89 61 PHE B N 1
ATOM 1500 C CA . PHE B 1 61 ? -14.68 -18.734 0.099 1 89 61 PHE B CA 1
ATOM 1501 C C . PHE B 1 61 ? -13.828 -19.688 -0.744 1 89 61 PHE B C 1
ATOM 1503 O O . PHE B 1 61 ? -13.953 -20.906 -0.637 1 89 61 PHE B O 1
ATOM 1510 N N . LYS B 1 62 ? -13.047 -19.141 -1.564 1 85.75 62 LYS B N 1
ATOM 1511 C CA . LYS B 1 62 ? -12.164 -19.969 -2.375 1 85.75 62 LYS B CA 1
ATOM 1512 C C . LYS B 1 62 ? -11.18 -20.734 -1.498 1 85.75 62 LYS B C 1
ATOM 1514 O O . LYS B 1 62 ? -10.82 -21.875 -1.809 1 85.75 62 LYS B O 1
ATOM 1519 N N . TYR B 1 63 ? -10.719 -20.141 -0.451 1 82.69 63 TYR B N 1
ATOM 1520 C CA . TYR B 1 63 ? -9.812 -20.812 0.477 1 82.69 63 TYR B CA 1
ATOM 1521 C C . TYR B 1 63 ? -10.508 -21.984 1.164 1 82.69 63 TYR B C 1
ATOM 1523 O O . TYR B 1 63 ? -9.914 -23.047 1.338 1 82.69 63 TYR B O 1
ATOM 1531 N N . GLU B 1 64 ? -11.719 -21.812 1.497 1 81.81 64 GLU B N 1
ATOM 1532 C CA . GLU B 1 64 ? -12.484 -22.828 2.205 1 81.81 64 GLU B CA 1
ATOM 1533 C C . GLU B 1 64 ? -12.852 -23.984 1.275 1 81.81 64 GLU B C 1
ATOM 1535 O O . GLU B 1 64 ? -12.891 -25.141 1.696 1 81.81 64 GLU B O 1
ATOM 1540 N N . THR B 1 65 ? -13.031 -23.641 0.036 1 78.69 65 THR B N 1
ATOM 1541 C CA . THR B 1 65 ? -13.492 -24.672 -0.891 1 78.69 65 THR B CA 1
ATOM 1542 C C . THR B 1 65 ? -12.328 -25.25 -1.687 1 78.69 65 THR B C 1
ATOM 1544 O O . THR B 1 65 ? -12.508 -26.141 -2.51 1 78.69 65 THR B O 1
ATOM 1547 N N . ARG B 1 66 ? -11.133 -24.734 -1.393 1 75.25 66 ARG B N 1
ATOM 1548 C CA . ARG B 1 66 ? -9.961 -25.188 -2.137 1 75.25 66 ARG B CA 1
ATOM 1549 C C . ARG B 1 66 ? -9.586 -26.609 -1.754 1 75.25 66 ARG B C 1
ATOM 1551 O O . ARG B 1 66 ? -9.523 -26.953 -0.569 1 75.25 66 ARG B O 1
ATOM 1558 N N . PRO B 1 67 ? -9.547 -27.312 -2.887 1 70.75 67 PRO B N 1
ATOM 1559 C CA . PRO B 1 67 ? -9.133 -28.688 -2.572 1 70.75 67 PRO B CA 1
ATOM 1560 C C . PRO B 1 67 ? -7.711 -28.766 -2.018 1 70.75 67 PRO B C 1
ATOM 1562 O O . PRO B 1 67 ? -6.848 -27.969 -2.41 1 70.75 67 PRO B O 1
ATOM 1565 N N . SER B 1 68 ? -7.512 -29.25 -0.842 1 65.88 68 SER B N 1
ATOM 1566 C CA . SER B 1 68 ? -6.195 -29.406 -0.236 1 65.88 68 SER B CA 1
ATOM 1567 C C . SER B 1 68 ? -5.363 -30.438 -0.974 1 65.88 68 SER B C 1
ATOM 1569 O O . SER B 1 68 ? -5.914 -31.406 -1.523 1 65.88 68 SER B O 1
ATOM 1571 N N . CYS B 1 69 ? -4.406 -29.953 -1.639 1 66.81 69 CYS B N 1
ATOM 1572 C CA . CYS B 1 69 ? -3.453 -30.953 -2.111 1 66.81 69 CYS B CA 1
ATOM 1573 C C . CYS B 1 69 ? -2.602 -31.469 -0.961 1 66.81 69 CYS B C 1
ATOM 1575 O O . CYS B 1 69 ? -1.576 -30.875 -0.622 1 66.81 69 CYS B O 1
ATOM 1577 N N . ASP B 1 70 ? -3.355 -32.062 -0.008 1 60.09 70 ASP B N 1
ATOM 1578 C CA . ASP B 1 70 ? -2.697 -32.656 1.143 1 60.09 70 ASP B CA 1
ATOM 1579 C C . ASP B 1 70 ? -2.271 -34.094 0.834 1 60.09 70 ASP B C 1
ATOM 1581 O O . ASP B 1 70 ? -3.096 -34.906 0.434 1 60.09 70 ASP B O 1
ATOM 1585 N N . GLY B 1 71 ? -0.934 -34.344 0.829 1 58.59 71 GLY B N 1
ATOM 1586 C CA . GLY B 1 71 ? -0.446 -35.688 0.967 1 58.59 71 GLY B CA 1
ATOM 1587 C C . GLY B 1 71 ? -0.019 -36.312 -0.352 1 58.59 71 GLY B C 1
ATOM 1588 O O . GLY B 1 71 ? 0.219 -35.594 -1.329 1 58.59 71 GLY B O 1
ATOM 1589 N N . ASP B 1 72 ? 0.115 -37.688 -0.426 1 62.25 72 ASP B N 1
ATOM 1590 C CA . ASP B 1 72 ? 0.597 -38.688 -1.366 1 62.25 72 ASP B CA 1
ATOM 1591 C C . ASP B 1 72 ? -0.283 -38.75 -2.613 1 62.25 72 ASP B C 1
ATOM 1593 O O . ASP B 1 72 ? 0.076 -39.375 -3.605 1 62.25 72 ASP B O 1
ATOM 1597 N N . SER B 1 73 ? -1.439 -38.062 -2.508 1 67.31 73 SER B N 1
ATOM 1598 C CA . SER B 1 73 ? -2.307 -38.344 -3.652 1 67.31 73 SER B CA 1
ATOM 1599 C C . SER B 1 73 ? -2.281 -37.188 -4.641 1 67.31 73 SER B C 1
ATOM 1601 O O . SER B 1 73 ? -2.84 -37.281 -5.734 1 67.31 73 SER B O 1
ATOM 1603 N N . CYS B 1 74 ? -1.473 -36.281 -4.344 1 72.75 74 CYS B N 1
ATOM 1604 C CA . CYS B 1 74 ? -1.504 -35.125 -5.25 1 72.75 74 CYS B CA 1
ATOM 1605 C C . CYS B 1 74 ? -0.39 -35.219 -6.285 1 72.75 74 CYS B C 1
ATOM 1607 O O . CYS B 1 74 ? 0.774 -35.438 -5.934 1 72.75 74 CYS B O 1
ATOM 1609 N N . THR B 1 75 ? -0.782 -35.375 -7.543 1 81.12 75 THR B N 1
ATOM 1610 C CA . THR B 1 75 ? 0.198 -35.375 -8.625 1 81.12 75 THR B CA 1
ATOM 1611 C C . THR B 1 75 ? 0.985 -34.062 -8.641 1 81.12 75 THR B C 1
ATOM 1613 O O . THR B 1 75 ? 0.613 -33.125 -7.961 1 81.12 75 THR B O 1
ATOM 1616 N N . ALA B 1 76 ? 2.076 -34.156 -9.219 1 79.88 76 ALA B N 1
ATOM 1617 C CA . ALA B 1 76 ? 2.941 -33 -9.32 1 79.88 76 ALA B CA 1
ATOM 1618 C C . ALA B 1 76 ? 2.201 -31.812 -9.953 1 79.88 76 ALA B C 1
ATOM 1620 O O . ALA B 1 76 ? 2.379 -30.672 -9.539 1 79.88 76 ALA B O 1
ATOM 1621 N N . THR B 1 77 ? 1.395 -32.094 -10.914 1 82.44 77 THR B N 1
ATOM 1622 C CA . THR B 1 77 ? 0.63 -31.062 -11.594 1 82.44 77 THR B CA 1
ATOM 1623 C C . THR B 1 77 ? -0.389 -30.422 -10.648 1 82.44 77 THR B C 1
ATOM 1625 O O . THR B 1 77 ? -0.586 -29.219 -10.664 1 82.44 77 THR B O 1
ATOM 1628 N N . GLU B 1 78 ? -0.926 -31.266 -9.82 1 83.5 78 GLU B N 1
ATOM 1629 C CA . GLU B 1 78 ? -1.914 -30.75 -8.875 1 83.5 78 GLU B CA 1
ATOM 1630 C C . GLU B 1 78 ? -1.256 -29.906 -7.793 1 83.5 78 GLU B C 1
ATOM 1632 O O . GLU B 1 78 ? -1.828 -28.906 -7.348 1 83.5 78 GLU B O 1
ATOM 1637 N N . LEU B 1 79 ? -0.139 -30.328 -7.422 1 82.88 79 LEU B N 1
ATOM 1638 C CA . LEU B 1 79 ? 0.606 -29.547 -6.43 1 82.88 79 LEU B CA 1
ATOM 1639 C C . LEU B 1 79 ? 0.948 -28.156 -6.965 1 82.88 79 LEU B C 1
ATOM 1641 O O . LEU B 1 79 ? 0.802 -27.172 -6.254 1 82.88 79 LEU B O 1
ATOM 1645 N N . LEU B 1 80 ? 1.356 -28.156 -8.172 1 86 80 LEU B N 1
ATOM 1646 C CA . LEU B 1 80 ? 1.701 -26.875 -8.781 1 86 80 LEU B CA 1
ATOM 1647 C C . LEU B 1 80 ? 0.469 -25.984 -8.906 1 86 80 LEU B C 1
ATOM 1649 O O . LEU B 1 80 ? 0.551 -24.781 -8.688 1 86 80 LEU B O 1
ATOM 1653 N N . ARG B 1 81 ? -0.545 -26.609 -9.258 1 84.25 81 ARG B N 1
ATOM 1654 C CA . ARG B 1 81 ? -1.788 -25.844 -9.375 1 84.25 81 ARG B CA 1
ATOM 1655 C C . ARG B 1 81 ? -2.211 -25.281 -8.016 1 84.25 81 ARG B C 1
ATOM 1657 O O . ARG B 1 81 ? -2.676 -24.141 -7.934 1 84.25 81 ARG B O 1
ATOM 1664 N N . HIS B 1 82 ? -2.057 -26.094 -7.07 1 83.5 82 HIS B N 1
ATOM 1665 C CA . HIS B 1 82 ? -2.377 -25.656 -5.719 1 83.5 82 HIS B CA 1
ATOM 1666 C C . HIS B 1 82 ? -1.491 -24.484 -5.297 1 83.5 82 HIS B C 1
ATOM 1668 O O . HIS B 1 82 ? -1.979 -23.5 -4.734 1 83.5 82 HIS B O 1
ATOM 1674 N N . GLN B 1 83 ? -0.29 -24.547 -5.547 1 85.69 83 GLN B N 1
ATOM 1675 C CA . GLN B 1 83 ? 0.638 -23.484 -5.191 1 85.69 83 GLN B CA 1
ATOM 1676 C C . GLN B 1 83 ? 0.306 -22.203 -5.941 1 85.69 83 GLN B C 1
ATOM 1678 O O . GLN B 1 83 ? 0.388 -21.109 -5.379 1 85.69 83 GLN B O 1
ATOM 1683 N N . LYS B 1 84 ? 0.006 -22.391 -7.137 1 86.19 84 LYS B N 1
ATOM 1684 C CA . LYS B 1 84 ? -0.377 -21.234 -7.945 1 86.19 84 LYS B CA 1
ATOM 1685 C C . LYS B 1 84 ? -1.593 -20.531 -7.352 1 86.19 84 LYS B C 1
ATOM 1687 O O . LYS B 1 84 ? -1.639 -19.297 -7.297 1 86.19 84 LYS B O 1
ATOM 1692 N N . SER B 1 85 ? -2.494 -21.297 -6.91 1 85.56 85 SER B N 1
ATOM 1693 C CA . SER B 1 85 ? -3.709 -20.734 -6.328 1 85.56 85 SER B CA 1
ATOM 1694 C C . SER B 1 85 ? -3.404 -19.984 -5.039 1 85.56 85 SER B C 1
ATOM 1696 O O . SER B 1 85 ? -3.988 -18.922 -4.785 1 85.56 85 SER B O 1
ATOM 1698 N N . ILE B 1 86 ? -2.482 -20.438 -4.309 1 86.94 86 ILE B N 1
ATOM 1699 C CA . ILE B 1 86 ? -2.096 -19.781 -3.066 1 86.94 86 ILE B CA 1
ATOM 1700 C C . ILE B 1 86 ? -1.397 -18.469 -3.377 1 86.94 86 ILE B C 1
ATOM 1702 O O . ILE B 1 86 ? -1.676 -17.438 -2.744 1 86.94 86 ILE B O 1
ATOM 1706 N N . LEU B 1 87 ? -0.561 -18.562 -4.344 1 87.94 87 LEU B N 1
ATOM 1707 C CA . LEU B 1 87 ? 0.176 -17.359 -4.723 1 87.94 87 LEU B CA 1
ATOM 1708 C C . LEU B 1 87 ? -0.767 -16.297 -5.27 1 87.94 87 LEU B C 1
ATOM 1710 O O . LEU B 1 87 ? -0.609 -15.109 -4.969 1 87.94 87 LEU B O 1
ATOM 1714 N N . LYS B 1 88 ? -1.754 -16.703 -5.98 1 88.81 88 LYS B N 1
ATOM 1715 C CA . LYS B 1 88 ? -2.762 -15.781 -6.504 1 88.81 88 LYS B CA 1
ATOM 1716 C C . LYS B 1 88 ? -3.566 -15.148 -5.375 1 88.81 88 LYS B C 1
ATOM 1718 O O . LYS B 1 88 ? -3.82 -13.938 -5.383 1 88.81 88 LYS B O 1
ATOM 1723 N N . SER B 1 89 ? -3.891 -15.969 -4.453 1 89.25 89 SER B N 1
ATOM 1724 C CA . SER B 1 89 ? -4.652 -15.477 -3.309 1 89.25 89 SER B CA 1
ATOM 1725 C C . SER B 1 89 ? -3.836 -14.484 -2.484 1 89.25 89 SER B C 1
ATOM 1727 O O . SER B 1 89 ? -4.367 -13.484 -1.998 1 89.25 89 SER B O 1
ATOM 1729 N N . GLN B 1 90 ? -2.572 -14.758 -2.381 1 89.62 90 GLN B N 1
ATOM 1730 C CA . GLN B 1 90 ? -1.696 -13.867 -1.625 1 89.62 90 GLN B CA 1
ATOM 1731 C C . GLN B 1 90 ? -1.562 -12.516 -2.314 1 89.62 90 GLN B C 1
ATOM 1733 O O . GLN B 1 90 ? -1.653 -11.469 -1.665 1 89.62 90 GLN B O 1
ATOM 1738 N N . ARG B 1 91 ? -1.326 -12.555 -3.521 1 91.94 91 ARG B N 1
ATOM 1739 C CA . ARG B 1 91 ? -1.221 -11.328 -4.309 1 91.94 91 ARG B CA 1
ATOM 1740 C C . ARG B 1 91 ? -2.494 -10.492 -4.195 1 91.94 91 ARG B C 1
ATOM 1742 O O . ARG B 1 91 ? -2.432 -9.289 -3.959 1 91.94 91 ARG B O 1
ATOM 1749 N N . ASN B 1 92 ? -3.594 -11.227 -4.332 1 93 92 ASN B N 1
ATOM 1750 C CA . ASN B 1 92 ? -4.891 -10.555 -4.293 1 93 92 ASN B CA 1
ATOM 1751 C C . ASN B 1 92 ? -5.18 -9.977 -2.912 1 93 92 ASN B C 1
ATOM 1753 O O . ASN B 1 92 ? -5.715 -8.867 -2.799 1 93 92 ASN B O 1
ATOM 1757 N N . ALA B 1 93 ? -4.832 -10.68 -1.915 1 92.25 93 ALA B N 1
ATOM 1758 C CA . ALA B 1 93 ? -5.02 -10.195 -0.549 1 92.25 93 ALA B CA 1
ATOM 1759 C C . ALA B 1 93 ? -4.188 -8.945 -0.293 1 92.25 93 ALA B C 1
ATOM 1761 O O . ALA B 1 93 ? -4.66 -7.996 0.34 1 92.25 93 ALA B O 1
ATOM 1762 N N . LEU B 1 94 ? -3.012 -8.945 -0.788 1 92.44 94 LEU B N 1
ATOM 1763 C CA . LEU B 1 94 ? -2.137 -7.793 -0.628 1 92.44 94 LEU B CA 1
ATOM 1764 C C . LEU B 1 94 ? -2.73 -6.562 -1.306 1 92.44 94 LEU B C 1
ATOM 1766 O O . LEU B 1 94 ? -2.676 -5.461 -0.756 1 92.44 94 LEU B O 1
ATOM 1770 N N . LEU B 1 95 ? -3.283 -6.777 -2.398 1 93.56 95 LEU B N 1
ATOM 1771 C CA . LEU B 1 95 ? -3.895 -5.68 -3.143 1 93.56 95 LEU B CA 1
ATOM 1772 C C . LEU B 1 95 ? -5.09 -5.109 -2.389 1 93.56 95 LEU B C 1
ATOM 1774 O O . LEU B 1 95 ? -5.242 -3.891 -2.281 1 93.56 95 LEU B O 1
ATOM 1778 N N . ILE B 1 96 ? -5.855 -5.895 -1.822 1 95 96 ILE B N 1
ATOM 1779 C CA . ILE B 1 96 ? -7.043 -5.48 -1.086 1 95 96 ILE B CA 1
ATOM 1780 C C . ILE B 1 96 ? -6.629 -4.676 0.147 1 95 96 ILE B C 1
ATOM 1782 O O . ILE B 1 96 ? -7.164 -3.594 0.398 1 95 96 ILE B O 1
ATOM 1786 N N . VAL B 1 97 ? -5.707 -5.211 0.877 1 93.06 97 VAL B N 1
ATOM 1787 C CA . VAL B 1 97 ? -5.258 -4.547 2.098 1 93.06 97 VAL B CA 1
ATOM 1788 C C . VAL B 1 97 ? -4.66 -3.184 1.755 1 93.06 97 VAL B C 1
ATOM 1790 O O . VAL B 1 97 ? -4.918 -2.195 2.445 1 93.06 97 VAL B O 1
ATOM 1793 N N . SER B 1 98 ? -3.939 -3.174 0.727 1 93.62 98 SER B N 1
ATOM 1794 C CA . SER B 1 98 ? -3.33 -1.913 0.315 1 93.62 98 SER B CA 1
ATOM 1795 C C . SER B 1 98 ? -4.391 -0.881 -0.053 1 93.62 98 SER B C 1
ATOM 1797 O O . SER B 1 98 ? -4.293 0.284 0.335 1 93.62 98 SER B O 1
ATOM 1799 N N . ALA B 1 99 ? -5.336 -1.359 -0.798 1 94.38 99 ALA B N 1
ATOM 1800 C CA . ALA B 1 99 ? -6.387 -0.443 -1.23 1 94.38 99 ALA B CA 1
ATOM 1801 C C . ALA B 1 99 ? -7.113 0.162 -0.032 1 94.38 99 ALA B C 1
ATOM 1803 O O . ALA B 1 99 ? -7.391 1.363 -0.008 1 94.38 99 ALA B O 1
ATOM 1804 N N . LEU B 1 100 ? -7.406 -0.578 0.939 1 93.19 100 LEU B N 1
ATOM 1805 C CA . LEU B 1 100 ? -8.102 -0.114 2.133 1 93.19 100 LEU B CA 1
ATOM 1806 C C . LEU B 1 100 ? -7.23 0.842 2.938 1 93.19 100 LEU B C 1
ATOM 1808 O O . LEU B 1 100 ? -7.703 1.883 3.4 1 93.19 100 LEU B O 1
ATOM 1812 N N . VAL B 1 101 ? -6.02 0.508 3.051 1 92.81 101 VAL B N 1
ATOM 1813 C CA . VAL B 1 101 ? -5.086 1.338 3.807 1 92.81 101 VAL B CA 1
ATOM 1814 C C . VAL B 1 101 ? -4.914 2.686 3.111 1 92.81 101 VAL B C 1
ATOM 1816 O O . VAL B 1 101 ? -4.945 3.734 3.76 1 92.81 101 VAL B O 1
ATOM 1819 N N . PHE B 1 102 ? -4.773 2.596 1.828 1 94.06 102 PHE B N 1
ATOM 1820 C CA . PHE B 1 102 ? -4.59 3.836 1.083 1 94.06 102 PHE B CA 1
ATOM 1821 C C . PHE B 1 102 ? -5.816 4.734 1.211 1 94.06 102 PHE B C 1
ATOM 1823 O O . PHE B 1 102 ? -5.688 5.953 1.33 1 94.06 102 PHE B O 1
ATOM 1830 N N . TYR B 1 103 ? -6.938 4.16 1.154 1 92.25 103 TYR B N 1
ATOM 1831 C CA . TYR B 1 103 ? -8.148 4.957 1.331 1 92.25 103 TYR B CA 1
ATOM 1832 C C . TYR B 1 103 ? -8.156 5.637 2.695 1 92.25 103 TYR B C 1
ATOM 1834 O O . TYR B 1 103 ? -8.477 6.824 2.801 1 92.25 103 TYR B O 1
ATOM 1842 N N . TRP B 1 104 ? -7.84 4.871 3.711 1 90.44 104 TRP B N 1
ATOM 1843 C CA . TRP B 1 104 ? -7.762 5.402 5.066 1 90.44 104 TRP B CA 1
ATOM 1844 C C . TRP B 1 104 ? -6.766 6.559 5.141 1 90.44 104 TRP B C 1
ATOM 1846 O O . TRP B 1 104 ? -7.051 7.594 5.746 1 90.44 104 TRP B O 1
ATOM 1856 N N . ILE B 1 105 ? -5.684 6.434 4.504 1 91.06 105 ILE B N 1
ATOM 1857 C CA . ILE B 1 105 ? -4.625 7.438 4.535 1 91.06 105 ILE B CA 1
ATOM 1858 C C . ILE B 1 105 ? -5.09 8.703 3.82 1 91.06 105 ILE B C 1
ATOM 1860 O O . ILE B 1 105 ? -4.875 9.82 4.305 1 91.06 105 ILE B O 1
ATOM 1864 N N . ILE B 1 106 ? -5.707 8.5 2.678 1 91.62 106 ILE B N 1
ATOM 1865 C CA . ILE B 1 106 ? -6.172 9.648 1.91 1 91.62 106 ILE B CA 1
ATOM 1866 C C . ILE B 1 106 ? -7.133 10.484 2.756 1 91.62 106 ILE B C 1
ATOM 1868 O O . ILE B 1 106 ? -7.012 11.711 2.824 1 91.62 106 ILE B O 1
ATOM 1872 N N . CYS B 1 107 ? -8.023 9.883 3.426 1 88.88 107 CYS B N 1
ATOM 1873 C CA . CYS B 1 107 ? -9.016 10.578 4.242 1 88.88 107 CYS B CA 1
ATOM 1874 C C . CYS B 1 107 ? -8.344 11.359 5.367 1 88.88 107 CYS B C 1
ATOM 1876 O O . CYS B 1 107 ? -8.688 12.516 5.613 1 88.88 107 CYS B O 1
ATOM 1878 N N . ASN B 1 108 ? -7.406 10.773 5.918 1 89.06 108 ASN B N 1
ATOM 1879 C CA . ASN B 1 108 ? -6.754 11.414 7.055 1 89.06 108 ASN B CA 1
ATOM 1880 C C . ASN B 1 108 ? -5.801 12.523 6.605 1 89.06 108 ASN B C 1
ATOM 1882 O O . ASN B 1 108 ? -5.73 13.578 7.234 1 89.06 108 ASN B O 1
ATOM 1886 N N . VAL B 1 109 ? -5.078 12.266 5.594 1 88.19 109 VAL B N 1
ATOM 1887 C CA . VAL B 1 109 ? -4.152 13.266 5.074 1 88.19 109 VAL B CA 1
ATOM 1888 C C . VAL B 1 109 ? -4.93 14.484 4.59 1 88.19 109 VAL B C 1
ATOM 1890 O O . VAL B 1 109 ? -4.5 15.625 4.789 1 88.19 109 VAL B O 1
ATOM 1893 N N . LEU B 1 110 ? -6.023 14.203 3.979 1 88.69 110 LEU B N 1
ATOM 1894 C CA . LEU B 1 110 ? -6.871 15.312 3.551 1 88.69 110 LEU B CA 1
ATOM 1895 C C . LEU B 1 110 ? -7.297 16.156 4.746 1 88.69 110 LEU B C 1
ATOM 1897 O O . LEU B 1 110 ? -7.227 17.391 4.691 1 88.69 110 LEU B O 1
ATOM 1901 N N . ASN B 1 111 ? -7.637 15.539 5.75 1 88.12 111 ASN B N 1
ATOM 1902 C CA . ASN B 1 111 ? -8.039 16.25 6.957 1 88.12 111 ASN B CA 1
ATOM 1903 C C . ASN B 1 111 ? -6.883 17.047 7.551 1 88.12 111 ASN B C 1
ATOM 1905 O O . ASN B 1 111 ? -7.078 18.156 8.062 1 88.12 111 ASN B O 1
ATOM 1909 N N . MET B 1 112 ? -5.766 16.453 7.504 1 86.94 112 MET B N 1
ATOM 1910 C CA . MET B 1 112 ? -4.586 17.141 8.023 1 86.94 112 MET B CA 1
ATOM 1911 C C . MET B 1 112 ? -4.277 18.375 7.199 1 86.94 112 MET B C 1
ATOM 1913 O O . MET B 1 112 ? -3.93 19.422 7.75 1 86.94 112 MET B O 1
ATOM 1917 N N . VAL B 1 113 ? -4.402 18.234 5.961 1 86.94 113 VAL B N 1
ATOM 1918 C CA . VAL B 1 113 ? -4.129 19.359 5.07 1 86.94 113 VAL B CA 1
ATOM 1919 C C . VAL B 1 113 ? -5.121 20.484 5.34 1 86.94 113 VAL B C 1
ATOM 1921 O O . VAL B 1 113 ? -4.738 21.656 5.418 1 86.94 113 VAL B O 1
ATOM 1924 N N . VAL B 1 114 ? -6.328 20.188 5.5 1 87 114 VAL B N 1
ATOM 1925 C CA . VAL B 1 114 ? -7.359 21.172 5.781 1 87 114 VAL B CA 1
ATOM 1926 C C . VAL B 1 114 ? -7.086 21.844 7.129 1 87 114 VAL B C 1
ATOM 1928 O O . VAL B 1 114 ? -7.25 23.047 7.277 1 87 114 VAL B O 1
ATOM 1931 N N . ARG B 1 115 ? -6.664 21.078 7.969 1 88 115 ARG B N 1
ATOM 1932 C CA . ARG B 1 115 ? -6.352 21.625 9.281 1 88 115 ARG B CA 1
ATOM 1933 C C . ARG B 1 115 ? -5.195 22.609 9.203 1 88 115 ARG B C 1
ATOM 1935 O O . ARG B 1 115 ? -5.227 23.672 9.844 1 88 115 ARG B O 1
ATOM 1942 N N . ILE B 1 116 ? -4.234 22.297 8.516 1 88.31 116 ILE B N 1
ATOM 1943 C CA . ILE B 1 116 ? -3.084 23.172 8.352 1 88.31 116 ILE B CA 1
ATOM 1944 C C . ILE B 1 116 ? -3.527 24.484 7.715 1 88.31 116 ILE B C 1
ATOM 1946 O O . ILE B 1 116 ? -3.092 25.562 8.133 1 88.31 116 ILE B O 1
ATOM 1950 N N . GLU B 1 117 ? -4.359 24.344 6.805 1 87.12 117 GLU B N 1
ATOM 1951 C CA . GLU B 1 117 ? -4.852 25.562 6.145 1 87.12 117 GLU B CA 1
ATOM 1952 C C . GLU B 1 117 ? -5.664 26.422 7.109 1 87.12 117 GLU B C 1
ATOM 1954 O O . GLU B 1 117 ? -5.539 27.641 7.109 1 87.12 117 GLU B O 1
ATOM 1959 N N . LYS B 1 118 ? -6.449 25.828 7.859 1 89.19 118 LYS B N 1
ATOM 1960 C CA . LYS B 1 118 ? -7.25 26.578 8.828 1 89.19 118 LYS B CA 1
ATOM 1961 C C . LYS B 1 118 ? -6.363 27.266 9.859 1 89.19 118 LYS B C 1
ATOM 1963 O O . LYS B 1 118 ? -6.613 28.422 10.227 1 89.19 118 LYS B O 1
ATOM 1968 N N . LEU B 1 119 ? -5.363 26.609 10.227 1 89.25 119 LEU B N 1
ATOM 1969 C CA . LEU B 1 119 ? -4.441 27.172 11.203 1 89.25 119 LEU B CA 1
ATOM 1970 C C . LEU B 1 119 ? -3.656 28.344 10.609 1 89.25 119 LEU B C 1
ATOM 1972 O O . LEU B 1 119 ? -3.436 29.344 11.273 1 89.25 119 LEU B O 1
ATOM 1976 N N . ASN B 1 120 ? -3.318 28.125 9.398 1 88.88 120 ASN B N 1
ATOM 1977 C CA . ASN B 1 120 ? -2.619 29.219 8.719 1 88.88 120 ASN B CA 1
ATOM 1978 C C . ASN B 1 120 ? -3.51 30.453 8.57 1 88.88 120 ASN B C 1
ATOM 1980 O O . ASN B 1 120 ? -3.047 31.578 8.742 1 88.88 120 ASN B O 1
ATOM 1984 N N . GLN B 1 121 ? -4.695 30.266 8.305 1 89.81 121 GLN B N 1
ATOM 1985 C CA . GLN B 1 121 ? -5.641 31.359 8.156 1 89.81 121 GLN B CA 1
ATOM 1986 C C . GLN B 1 121 ? -5.859 32.094 9.484 1 89.81 121 GLN B C 1
ATOM 1988 O O . GLN B 1 121 ? -5.949 33.312 9.531 1 89.81 121 GLN B O 1
ATOM 1993 N N . ARG B 1 122 ? -5.902 31.438 10.461 1 90.88 122 ARG B N 1
ATOM 1994 C CA . ARG B 1 122 ? -6.066 32.031 11.789 1 90.88 122 ARG B CA 1
ATOM 1995 C C . ARG B 1 122 ? -4.844 32.875 12.172 1 90.88 122 ARG B C 1
ATOM 1997 O O . ARG B 1 122 ? -4.977 33.938 12.75 1 90.88 122 ARG B O 1
ATOM 2004 N N . LEU B 1 123 ? -3.77 32.375 11.867 1 90 123 LEU B N 1
ATOM 2005 C CA . LEU B 1 123 ? -2.541 33.094 12.172 1 90 123 LEU B CA 1
ATOM 2006 C C . LEU B 1 123 ? -2.459 34.375 11.367 1 90 123 LEU B C 1
ATOM 2008 O O . LEU B 1 123 ? -2 35.406 11.875 1 90 123 LEU B O 1
ATOM 2012 N N . ARG B 1 124 ? -2.902 34.375 10.25 1 87.94 124 ARG B N 1
ATOM 2013 C CA . ARG B 1 124 ? -2.863 35.562 9.406 1 87.94 124 ARG B CA 1
ATOM 2014 C C . ARG B 1 124 ? -3.848 36.594 9.906 1 87.94 124 ARG B C 1
ATOM 2016 O O . ARG B 1 124 ? -3.594 37.812 9.789 1 87.94 124 ARG B O 1
ATOM 2023 N N . ARG B 1 125 ? -4.852 36.312 10.523 1 87.19 125 ARG B N 1
ATOM 2024 C CA . ARG B 1 125 ? -5.852 37.25 11.039 1 87.19 125 ARG B CA 1
ATOM 2025 C C . ARG B 1 125 ? -5.383 37.906 12.336 1 87.19 125 ARG B C 1
ATOM 2027 O O . ARG B 1 125 ? -5.812 39 12.672 1 87.19 125 ARG B O 1
ATOM 2034 N N . ASN B 1 126 ? -4.652 37.281 12.867 1 80.19 126 ASN B N 1
ATOM 2035 C CA . ASN B 1 126 ? -4.129 37.812 14.125 1 80.19 126 ASN B CA 1
ATOM 2036 C C . ASN B 1 126 ? -2.891 38.688 13.891 1 80.19 126 ASN B C 1
ATOM 2038 O O . ASN B 1 126 ? -2.354 39.281 14.836 1 80.19 126 ASN B O 1
ATOM 2042 N N . GLN B 1 127 ? -2.402 38.781 12.797 1 66 127 GLN B N 1
ATOM 2043 C CA . GLN B 1 127 ? -1.349 39.75 12.492 1 66 127 GLN B CA 1
ATOM 2044 C C . GLN B 1 127 ? -1.928 41.031 11.906 1 66 127 GLN B C 1
ATOM 2046 O O . GLN B 1 127 ? -2.943 41 11.203 1 66 127 GLN B O 1
#

InterPro domains:
  IPR008417 B-cell receptor-associated protein 29/31 [PTHR12701] (1-122)

Foldseek 3Di:
DVVLLVVLVVLLVVLVVLLCVQPDPPVPVCNVVSLVVLVVVLVVLVVLVVSLVVVVVVLVVCVVPPDDPDDDPADPVRVVVSVVSVVVSVVSVVSSVSSVVSSVSSVVSSVVSVVVVVVVVVVVVVD/DVVLLVVLVVLLVVLVVLLCVQPDPPVPVCNVVSLVVLVVVLVVLVVLVVSLVVVVVVLVVCVVPPDDPDDDPADPVRVVVSVVSVVVSVVSVVSSVSSVVSSVSSVVSSVVSVVVVVVVVVVVVVD

Solvent-accessible surface area (backbone atoms only — not comparable to full-atom values): 13881 Å² total; per-residue (Å²): 107,70,61,60,52,49,50,50,50,51,51,36,50,50,46,51,51,50,44,50,63,70,47,42,84,80,42,67,84,44,41,66,58,47,49,54,52,49,57,61,47,47,62,69,52,53,55,49,53,64,51,41,50,52,52,50,52,50,53,51,50,49,60,73,67,45,78,74,70,69,69,93,76,45,49,72,63,51,45,50,50,46,50,36,52,50,44,49,49,49,36,52,51,51,50,44,53,48,37,54,49,45,52,55,46,45,57,32,52,51,50,50,52,52,47,46,51,52,51,51,52,52,53,56,69,73,100,108,71,59,61,53,48,52,48,50,52,51,35,51,51,46,51,51,50,44,49,64,70,48,45,84,81,44,69,85,44,41,68,58,47,50,53,51,50,59,60,47,46,61,69,53,53,54,50,55,62,51,41,50,53,51,50,51,51,53,52,50,50,61,73,67,44,78,73,69,70,68,93,77,46,49,71,64,50,44,51,49,49,49,38,52,51,44,51,50,49,36,51,49,50,51,44,54,47,37,53,49,44,51,55,47,44,58,33,51,50,51,49,52,52,48,46,51,54,52,52,52,53,53,56,69,72,100